Protein AF-A0A7V9HDT9-F1 (afdb_monomer_lite)

Secondary structure (DSSP, 8-state):
-----PPPP------PPPPPPP--HHHHHTSTTTGGGGGTTHHHHHHHHHHTT--HHHHHHHHHHHHHHHHHHHHHHHHHHHHHH-HHHHHHHHHHHHSHHHHHHHHHHHHTT-HHHHHHHHHHHHHIIIIIIHHHHHHHHHTT-S-----HHHHHHHHHHHHHHHHHHHHHHHHHHHTTPPPPPTT-------HHHHHHHHHHHHHHHHHHHHHHHIIIIISHHHHS-------TTS----

Structure (mmCIF, N/CA/C/O backbone):
data_AF-A0A7V9HDT9-F1
#
_entry.id   AF-A0A7V9HDT9-F1
#
loop_
_atom_site.group_PDB
_atom_site.id
_atom_site.type_symbol
_atom_site.label_atom_id
_atom_site.label_alt_id
_atom_site.label_comp_id
_atom_site.label_asym_id
_atom_site.label_entity_id
_atom_site.label_seq_id
_atom_site.pdbx_PDB_ins_code
_atom_site.Cartn_x
_atom_site.Cartn_y
_atom_site.Cartn_z
_atom_site.occupancy
_atom_site.B_iso_or_equiv
_atom_site.auth_seq_id
_atom_site.auth_comp_id
_atom_site.auth_asym_id
_atom_site.auth_atom_id
_atom_site.pdbx_PDB_model_num
ATOM 1 N N . MET A 1 1 ? 1.067 -34.841 79.295 1.00 41.16 1 MET A N 1
ATOM 2 C CA . MET A 1 1 ? 1.442 -33.657 78.491 1.00 41.16 1 MET A CA 1
ATOM 3 C C . MET A 1 1 ? 2.129 -34.151 77.226 1.00 41.16 1 MET A C 1
ATOM 5 O O . MET A 1 1 ? 3.334 -34.348 77.232 1.00 41.16 1 MET A O 1
ATOM 9 N N . HIS A 1 2 ? 1.349 -34.462 76.187 1.00 41.56 2 HIS A N 1
ATOM 10 C CA . HIS A 1 2 ? 1.863 -34.856 74.873 1.00 41.56 2 HIS A CA 1
ATOM 11 C C . HIS A 1 2 ? 1.907 -33.608 73.990 1.00 41.56 2 HIS A C 1
ATOM 13 O O . HIS A 1 2 ? 0.880 -32.966 73.784 1.00 41.56 2 HIS A O 1
ATOM 19 N N . SER A 1 3 ? 3.110 -33.246 73.548 1.00 43.97 3 SER A N 1
ATOM 20 C CA . SER A 1 3 ? 3.363 -32.120 72.651 1.00 43.97 3 SER A CA 1
ATOM 21 C C . SER A 1 3 ? 2.815 -32.444 71.261 1.00 43.97 3 SER A C 1
ATOM 23 O O . SER A 1 3 ? 3.180 -33.462 70.674 1.00 43.97 3 SER A O 1
ATOM 25 N N . ILE A 1 4 ? 1.909 -31.600 70.772 1.00 50.97 4 ILE A N 1
ATOM 26 C CA . ILE A 1 4 ? 1.318 -31.661 69.436 1.00 50.97 4 ILE A CA 1
ATOM 27 C C . ILE A 1 4 ? 2.136 -30.721 68.548 1.00 50.97 4 ILE A C 1
ATOM 29 O O . ILE A 1 4 ? 1.939 -29.511 68.595 1.00 50.97 4 ILE A O 1
ATOM 33 N N . TYR A 1 5 ? 3.027 -31.280 67.733 1.00 45.25 5 TYR A N 1
ATOM 34 C CA . TYR A 1 5 ? 3.547 -30.631 66.528 1.00 45.25 5 TYR A CA 1
ATOM 35 C C . TYR A 1 5 ? 3.681 -31.699 65.432 1.00 45.25 5 TYR A C 1
ATOM 37 O O . TYR A 1 5 ? 4.403 -32.672 65.648 1.00 45.25 5 TYR A O 1
ATOM 45 N N . PRO A 1 6 ? 2.989 -31.576 64.286 1.00 50.44 6 PRO A N 1
ATOM 46 C CA . PRO A 1 6 ? 3.286 -32.387 63.113 1.00 50.44 6 PRO A CA 1
ATOM 47 C C . PRO A 1 6 ? 4.496 -31.824 62.341 1.00 50.44 6 PRO A C 1
ATOM 49 O O . PRO A 1 6 ? 4.716 -30.615 62.287 1.00 50.44 6 PRO A O 1
ATOM 52 N N . GLU A 1 7 ? 5.267 -32.747 61.768 1.00 56.97 7 GLU A N 1
ATOM 53 C CA . GLU A 1 7 ? 6.477 -32.580 60.949 1.00 56.97 7 GLU A CA 1
ATOM 54 C C . GLU A 1 7 ? 6.326 -31.572 59.782 1.00 56.97 7 GLU A C 1
ATOM 56 O O . GLU A 1 7 ? 5.234 -31.438 59.218 1.00 56.97 7 GLU A O 1
ATOM 61 N N . PRO A 1 8 ? 7.409 -30.897 59.343 1.00 46.75 8 PRO A N 1
ATOM 62 C CA . PRO A 1 8 ? 7.369 -30.012 58.184 1.00 46.75 8 PRO A CA 1
ATOM 63 C C . PRO A 1 8 ? 7.164 -30.801 56.881 1.00 46.75 8 PRO A C 1
ATOM 65 O O . PRO A 1 8 ? 7.952 -31.671 56.514 1.00 46.75 8 PRO A O 1
ATOM 68 N N . CYS A 1 9 ? 6.098 -30.446 56.162 1.00 48.31 9 CYS A N 1
ATOM 69 C CA . CYS A 1 9 ? 5.766 -30.957 54.838 1.00 48.31 9 CYS A CA 1
ATOM 70 C C . CYS A 1 9 ? 6.908 -30.650 53.851 1.00 48.31 9 CYS A C 1
ATOM 72 O O . CYS A 1 9 ? 7.329 -29.503 53.685 1.00 48.31 9 CYS A O 1
ATOM 74 N N . SER A 1 10 ? 7.422 -31.696 53.216 1.00 48.38 10 SER A N 1
ATOM 75 C CA . SER A 1 10 ? 8.522 -31.685 52.261 1.00 48.38 10 SER A CA 1
ATOM 76 C C . SER A 1 10 ? 8.230 -30.797 51.041 1.00 48.38 10 SER A C 1
ATOM 78 O O . SER A 1 10 ? 7.500 -31.157 50.120 1.00 48.38 10 SER A O 1
ATOM 80 N N . LEU A 1 11 ? 8.877 -29.631 51.011 1.00 52.16 11 LEU A N 1
ATOM 81 C CA . LEU A 1 11 ? 9.021 -28.749 49.851 1.00 52.16 11 LEU A CA 1
ATOM 82 C C . LEU A 1 11 ? 9.921 -29.384 48.775 1.00 52.16 11 LEU A C 1
ATOM 84 O O . LEU A 1 11 ? 11.055 -28.958 48.608 1.00 52.16 11 LEU A O 1
ATOM 88 N N . LEU A 1 12 ? 9.449 -30.388 48.033 1.00 51.50 12 LEU A N 1
ATOM 89 C CA . LEU A 1 12 ? 10.113 -30.859 46.803 1.00 51.50 12 LEU A CA 1
ATOM 90 C C . LEU A 1 12 ? 9.090 -31.386 45.779 1.00 51.50 12 LEU A C 1
ATOM 92 O O . LEU A 1 12 ? 9.205 -32.481 45.239 1.00 51.50 12 LEU A O 1
ATOM 96 N N . GLY A 1 13 ? 8.076 -30.576 45.484 1.00 46.66 13 GLY A N 1
ATOM 97 C CA . GLY A 1 13 ? 7.274 -30.713 44.271 1.00 46.66 13 GLY A CA 1
ATOM 98 C C . GLY A 1 13 ? 7.873 -29.851 43.169 1.00 46.66 13 GLY A C 1
ATOM 99 O O . GLY A 1 13 ? 7.371 -28.763 42.906 1.00 46.66 13 GLY A O 1
ATOM 100 N N . VAL A 1 14 ? 8.971 -30.299 42.553 1.00 56.62 14 VAL A N 1
ATOM 101 C CA . VAL A 1 14 ? 9.476 -29.696 41.313 1.00 56.62 14 VAL A CA 1
ATOM 102 C C . VAL A 1 14 ? 8.382 -29.875 40.264 1.00 56.62 14 VAL A C 1
ATOM 104 O O . VAL A 1 14 ? 8.251 -30.939 39.663 1.00 56.62 14 VAL A O 1
ATOM 107 N N . THR A 1 15 ? 7.561 -28.846 40.064 1.00 53.88 15 THR A N 1
ATOM 108 C CA . THR A 1 15 ? 6.672 -28.763 38.911 1.00 53.88 15 THR A CA 1
ATOM 109 C C . THR A 1 15 ? 7.579 -28.656 37.695 1.00 53.88 15 THR A C 1
ATOM 111 O O . THR A 1 15 ? 8.109 -27.586 37.391 1.00 53.88 15 THR A O 1
ATOM 114 N N . SER A 1 16 ? 7.841 -29.781 37.032 1.00 60.28 16 SER A N 1
ATOM 115 C CA . SER A 1 16 ? 8.473 -29.776 35.720 1.00 60.28 16 SER A CA 1
ATOM 116 C C . SER A 1 16 ? 7.668 -28.828 34.837 1.00 60.28 16 SER A C 1
ATOM 118 O O . SER A 1 16 ? 6.473 -29.057 34.633 1.00 60.28 16 SER A O 1
ATOM 120 N N . ALA A 1 17 ? 8.299 -27.749 34.368 1.00 62.47 17 ALA A N 1
ATOM 121 C CA . ALA A 1 17 ? 7.685 -26.838 33.414 1.00 62.47 17 ALA A CA 1
ATOM 122 C C . ALA A 1 17 ? 7.068 -27.661 32.267 1.00 62.47 17 ALA A C 1
ATOM 124 O O . ALA A 1 17 ? 7.692 -28.641 31.838 1.00 62.47 17 ALA A O 1
ATOM 125 N N . PRO A 1 18 ? 5.862 -27.310 31.783 1.00 65.94 18 PRO A N 1
ATOM 126 C CA . PRO A 1 18 ? 5.239 -28.042 30.690 1.00 65.94 18 PRO A CA 1
ATOM 127 C C . PRO A 1 18 ? 6.233 -28.146 29.523 1.00 65.94 18 PRO A C 1
ATOM 129 O O . PRO A 1 18 ? 6.953 -27.178 29.246 1.00 65.94 18 PRO A O 1
ATOM 132 N N . PRO A 1 19 ? 6.335 -29.311 28.857 1.00 64.00 19 PRO A N 1
ATOM 133 C CA . PRO A 1 19 ? 7.287 -29.496 27.774 1.00 64.00 19 PRO A CA 1
ATOM 134 C C . PRO A 1 19 ? 7.050 -28.416 26.718 1.00 64.00 19 PRO A C 1
ATOM 136 O O . PRO A 1 19 ? 5.941 -28.294 26.194 1.00 64.00 19 PRO A O 1
ATOM 139 N N . LYS A 1 20 ? 8.088 -27.619 26.418 1.00 63.75 20 LYS A N 1
ATOM 140 C CA . LYS A 1 20 ? 8.007 -26.589 25.375 1.00 63.75 20 LYS A CA 1
ATOM 141 C C . LYS A 1 20 ? 7.491 -27.255 24.095 1.00 63.75 20 LYS A C 1
ATOM 143 O O . LYS A 1 20 ? 8.079 -28.261 23.678 1.00 63.75 20 LYS A O 1
ATOM 148 N N . PRO A 1 21 ? 6.407 -26.748 23.483 1.00 69.38 21 PRO A N 1
ATOM 149 C CA . PRO A 1 21 ? 5.842 -27.363 22.294 1.00 69.38 21 PRO A CA 1
ATOM 150 C C . PRO A 1 21 ? 6.936 -27.480 21.231 1.00 69.38 21 PRO A C 1
ATOM 152 O O . PRO A 1 21 ? 7.623 -26.508 20.916 1.00 69.38 21 PRO A O 1
ATOM 155 N N . ARG A 1 22 ? 7.142 -28.694 20.706 1.00 73.88 22 ARG A N 1
ATOM 156 C CA . ARG A 1 22 ? 8.112 -28.921 19.631 1.00 73.88 22 ARG A CA 1
ATOM 157 C C . ARG A 1 22 ? 7.672 -28.108 18.420 1.00 73.88 22 ARG A C 1
ATOM 159 O O . ARG A 1 22 ? 6.604 -28.363 17.864 1.00 73.88 22 ARG A O 1
ATOM 166 N N . PHE A 1 23 ? 8.496 -27.142 18.023 1.00 77.25 23 PHE A N 1
ATOM 167 C CA . PHE A 1 23 ? 8.236 -26.331 16.843 1.00 77.25 23 PHE A CA 1
ATOM 168 C C . PHE A 1 23 ? 8.146 -27.240 15.613 1.00 77.25 23 PHE A C 1
ATOM 170 O O . PHE A 1 23 ? 9.120 -27.882 15.219 1.00 77.25 23 PHE A O 1
ATOM 177 N N . ASN A 1 24 ? 6.952 -27.332 15.029 1.00 83.62 24 ASN A N 1
ATOM 178 C CA . ASN A 1 24 ? 6.718 -28.110 13.824 1.00 83.62 24 ASN A CA 1
ATOM 179 C C . ASN A 1 24 ? 6.698 -27.161 12.628 1.00 83.62 24 ASN A C 1
ATOM 181 O O . ASN A 1 24 ? 5.683 -26.522 12.347 1.00 83.62 24 ASN A O 1
ATOM 185 N N . LEU A 1 25 ? 7.828 -27.097 11.926 1.00 82.62 25 LEU A N 1
ATOM 186 C CA . LEU A 1 25 ? 8.029 -26.188 10.803 1.00 82.62 25 LEU A CA 1
ATOM 187 C C . LEU A 1 25 ? 6.965 -26.365 9.709 1.00 82.62 25 LEU A C 1
ATOM 189 O O . LEU A 1 25 ? 6.449 -25.377 9.208 1.00 82.62 25 LEU A O 1
ATOM 193 N N . ARG A 1 26 ? 6.569 -27.602 9.374 1.00 82.88 26 ARG A N 1
ATOM 194 C CA . ARG A 1 26 ? 5.530 -27.841 8.354 1.00 82.88 26 ARG A CA 1
ATOM 195 C C . ARG A 1 26 ? 4.174 -27.290 8.779 1.00 82.88 26 ARG A C 1
ATOM 197 O O . ARG A 1 26 ? 3.481 -26.688 7.970 1.00 82.88 26 ARG A O 1
ATOM 204 N N . ARG A 1 27 ? 3.805 -27.480 10.047 1.00 83.31 27 ARG A N 1
ATOM 205 C CA . ARG A 1 27 ? 2.543 -26.959 10.585 1.00 83.31 27 ARG A CA 1
ATOM 206 C C . ARG A 1 27 ? 2.549 -25.433 10.655 1.00 83.31 27 ARG A C 1
ATOM 208 O O . ARG A 1 27 ? 1.527 -24.826 10.372 1.00 83.31 27 ARG A O 1
ATOM 215 N N . PHE A 1 28 ? 3.689 -24.831 10.992 1.00 85.56 28 PHE A N 1
ATOM 216 C CA . PHE A 1 28 ? 3.859 -23.380 10.979 1.00 85.56 28 PHE A CA 1
ATOM 217 C C . PHE A 1 28 ? 3.747 -22.816 9.559 1.00 85.56 28 PHE A C 1
ATOM 219 O O . PHE A 1 28 ? 2.923 -21.942 9.326 1.00 85.56 28 PHE A O 1
ATOM 226 N N . LEU A 1 29 ? 4.500 -23.368 8.602 1.00 85.25 29 LEU A N 1
ATOM 227 C CA . LEU A 1 29 ? 4.506 -22.921 7.205 1.00 85.25 29 LEU A CA 1
ATOM 228 C C . LEU A 1 29 ? 3.149 -23.077 6.506 1.00 85.25 29 LEU A C 1
ATOM 230 O O . LEU A 1 29 ? 2.854 -22.331 5.588 1.00 85.25 29 LEU A O 1
ATOM 234 N N . LEU A 1 30 ? 2.319 -24.033 6.923 1.00 84.94 30 LEU A N 1
ATOM 235 C CA . LEU A 1 30 ? 0.956 -24.202 6.403 1.00 84.94 30 LEU A CA 1
ATOM 236 C C . LEU A 1 30 ? -0.092 -23.390 7.182 1.00 84.94 30 LEU A C 1
ATOM 238 O O . LEU A 1 30 ? -1.275 -23.436 6.851 1.00 84.94 30 LEU A O 1
ATOM 242 N N . SER A 1 31 ? 0.320 -22.672 8.227 1.00 86.12 31 SER A N 1
ATOM 243 C CA . SER A 1 31 ? -0.557 -21.789 8.992 1.00 86.12 31 SER A CA 1
ATOM 244 C C . SER A 1 31 ? -0.749 -20.455 8.266 1.00 86.12 31 SER A C 1
ATOM 246 O O . SER A 1 31 ? 0.095 -20.051 7.462 1.00 86.12 31 SER A O 1
ATOM 248 N N . GLY A 1 32 ? -1.821 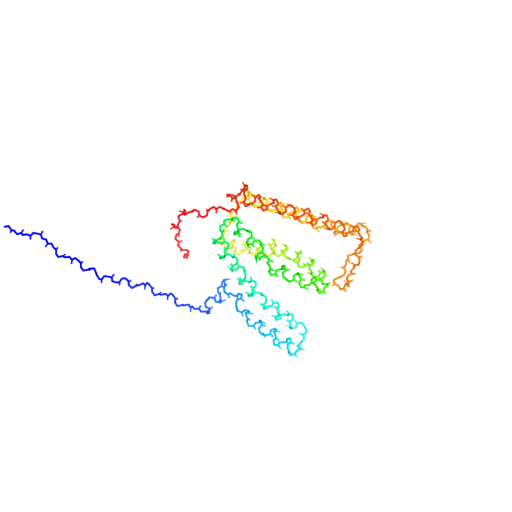-19.727 8.598 1.00 79.62 32 GLY A N 1
ATOM 249 C CA . GLY A 1 32 ? -2.097 -18.393 8.038 1.00 79.62 32 GLY A CA 1
ATOM 250 C C . GLY A 1 32 ? -0.947 -17.401 8.245 1.00 79.62 32 GLY A C 1
ATOM 251 O O . GLY A 1 32 ? -0.730 -16.512 7.431 1.00 79.62 32 GLY A O 1
ATOM 252 N N . ASP A 1 33 ? -0.150 -17.633 9.284 1.00 80.75 33 ASP A N 1
ATOM 253 C CA . ASP A 1 33 ? 1.014 -16.829 9.620 1.00 80.75 33 ASP A CA 1
ATOM 254 C C . ASP A 1 33 ? 2.298 -17.197 8.867 1.00 80.75 33 ASP A C 1
ATOM 256 O O . ASP A 1 33 ? 3.186 -16.362 8.682 1.00 80.75 33 ASP A O 1
ATOM 260 N N . GLY A 1 34 ? 2.422 -18.465 8.474 1.00 86.25 34 GLY A N 1
ATOM 261 C CA . GLY A 1 34 ? 3.673 -19.031 7.985 1.00 86.25 34 GLY A CA 1
ATOM 262 C C . GLY A 1 34 ? 3.729 -19.242 6.475 1.00 86.25 34 GLY A C 1
ATOM 263 O O . GLY A 1 34 ? 4.826 -19.389 5.935 1.00 86.25 34 GLY A O 1
ATOM 264 N N . TRP A 1 35 ? 2.583 -19.231 5.785 1.00 91.44 35 TRP A N 1
ATOM 265 C CA . TRP A 1 35 ? 2.520 -19.491 4.343 1.00 91.44 35 TRP A CA 1
ATOM 266 C C . TRP A 1 35 ? 3.392 -18.567 3.480 1.00 91.44 35 TRP A C 1
ATOM 268 O O . TRP A 1 35 ? 3.964 -19.085 2.518 1.00 91.44 35 TRP A O 1
ATOM 278 N N . PRO A 1 36 ? 3.597 -17.265 3.795 1.00 92.44 36 PRO A N 1
ATOM 279 C CA . PRO A 1 36 ? 4.446 -16.413 2.965 1.00 92.44 36 PRO A CA 1
ATOM 280 C C . PRO A 1 36 ? 5.885 -16.932 2.915 1.00 92.44 36 PRO A C 1
ATOM 282 O O . PRO A 1 36 ? 6.538 -16.860 1.878 1.00 92.44 36 PRO A O 1
ATOM 285 N N . TYR A 1 37 ? 6.371 -17.536 4.005 1.00 93.12 37 TYR A N 1
ATOM 286 C CA . TYR A 1 37 ? 7.744 -18.032 4.103 1.00 93.12 37 TYR A CA 1
ATOM 287 C C . TYR A 1 37 ? 8.015 -19.272 3.242 1.00 93.12 37 TYR A C 1
ATOM 289 O O . TYR A 1 37 ? 9.177 -19.593 2.995 1.00 93.12 37 TYR A O 1
ATOM 297 N N . LEU A 1 38 ? 6.977 -19.935 2.715 1.00 94.12 38 LEU A N 1
ATOM 298 C CA . LEU A 1 38 ? 7.142 -20.965 1.683 1.00 94.12 38 LEU A CA 1
ATOM 299 C C . LEU A 1 38 ? 7.774 -20.402 0.403 1.00 94.12 38 LEU A C 1
ATOM 301 O O . LEU A 1 38 ? 8.377 -21.157 -0.356 1.00 94.12 38 LEU A O 1
ATOM 305 N N . LEU A 1 39 ? 7.661 -19.091 0.178 1.00 96.00 39 LEU A N 1
ATOM 306 C CA . LEU A 1 39 ? 8.180 -18.413 -1.003 1.00 96.00 39 LEU A CA 1
ATOM 307 C C . LEU A 1 39 ? 9.616 -17.898 -0.835 1.00 96.00 39 LEU A C 1
ATOM 309 O O . LEU A 1 39 ? 10.203 -17.427 -1.801 1.00 96.00 39 LEU A O 1
ATOM 313 N N . VAL A 1 40 ? 10.232 -18.033 0.346 1.00 96.19 40 VAL A N 1
ATOM 314 C CA . VAL A 1 40 ? 11.634 -17.625 0.576 1.00 96.19 40 VAL A CA 1
ATOM 315 C C . VAL A 1 40 ? 12.617 -18.201 -0.457 1.00 96.19 40 VAL A C 1
ATOM 317 O O . VAL A 1 40 ? 13.496 -17.452 -0.884 1.00 96.19 40 VAL A O 1
ATOM 320 N N . PRO A 1 41 ? 12.489 -19.460 -0.933 1.00 97.06 41 PRO A N 1
ATOM 321 C CA . PRO A 1 41 ? 13.370 -19.990 -1.974 1.00 97.06 41 PRO A CA 1
ATOM 322 C C . PRO A 1 41 ? 13.367 -19.183 -3.280 1.00 97.06 41 PRO A C 1
ATOM 324 O O . PRO A 1 41 ? 14.354 -19.228 -4.007 1.00 97.06 41 PRO A O 1
ATOM 327 N N . PHE A 1 42 ? 12.313 -18.413 -3.574 1.00 97.62 42 PHE A N 1
ATOM 328 C CA . PHE A 1 42 ? 12.267 -17.574 -4.772 1.00 97.62 42 PHE A CA 1
ATOM 329 C C . PHE A 1 42 ? 13.282 -16.425 -4.748 1.00 97.62 42 PHE A C 1
ATOM 331 O O . PHE A 1 42 ? 13.689 -15.977 -5.813 1.00 97.62 42 PHE A O 1
ATOM 338 N N . ILE A 1 43 ? 13.763 -16.002 -3.573 1.00 97.00 43 ILE A N 1
ATOM 339 C CA . ILE A 1 43 ? 14.790 -14.955 -3.451 1.00 97.00 43 ILE A CA 1
ATOM 340 C C . ILE A 1 43 ? 16.126 -15.405 -4.076 1.00 97.00 43 ILE A C 1
ATOM 342 O O . ILE A 1 43 ? 16.577 -14.765 -5.027 1.00 97.00 43 ILE A O 1
ATOM 346 N N . PRO A 1 44 ? 16.776 -16.500 -3.623 1.00 97.56 44 PRO A N 1
ATOM 347 C CA . PRO A 1 44 ? 18.000 -16.972 -4.265 1.00 97.56 44 PRO A CA 1
ATOM 348 C C . PRO A 1 44 ? 17.762 -17.474 -5.695 1.00 97.56 44 PRO A C 1
ATOM 350 O O . PRO A 1 44 ? 18.665 -17.357 -6.518 1.00 97.56 44 PRO A O 1
ATOM 353 N N . ILE A 1 45 ? 16.567 -17.989 -6.020 1.00 97.81 45 ILE A N 1
ATOM 354 C CA . ILE A 1 45 ? 16.217 -18.377 -7.397 1.00 97.81 45 ILE A CA 1
ATOM 355 C C . ILE A 1 45 ? 16.216 -17.156 -8.322 1.00 97.81 45 ILE A C 1
ATOM 357 O O . ILE A 1 45 ? 16.814 -17.224 -9.389 1.00 97.81 45 ILE A O 1
ATOM 361 N N . ALA A 1 46 ? 15.602 -16.039 -7.921 1.00 97.31 46 ALA A N 1
ATOM 362 C CA . ALA A 1 46 ? 15.596 -14.809 -8.710 1.00 97.31 46 ALA A CA 1
ATOM 363 C C . ALA A 1 46 ? 17.021 -14.301 -8.973 1.00 97.31 46 ALA A C 1
ATOM 365 O O . ALA A 1 46 ? 17.360 -13.989 -10.111 1.00 97.31 46 ALA A O 1
ATOM 366 N N . ILE A 1 47 ? 17.883 -14.315 -7.949 1.00 97.44 47 ILE A N 1
ATOM 367 C CA . ILE A 1 47 ? 19.299 -13.939 -8.088 1.00 97.44 47 ILE A CA 1
ATOM 368 C C . ILE A 1 47 ? 20.023 -14.888 -9.053 1.00 97.44 47 ILE A C 1
ATOM 370 O O . ILE A 1 47 ? 20.745 -14.437 -9.936 1.00 97.44 47 ILE A O 1
ATOM 374 N N . ALA A 1 48 ? 19.832 -16.203 -8.916 1.00 97.81 48 ALA A N 1
ATOM 375 C CA . ALA A 1 48 ? 20.463 -17.181 -9.800 1.00 97.81 48 ALA A CA 1
ATOM 376 C C . ALA A 1 48 ? 20.000 -17.034 -11.260 1.00 97.81 48 ALA A C 1
ATOM 378 O O . ALA A 1 48 ? 20.816 -17.163 -12.170 1.00 97.81 48 ALA A O 1
ATOM 379 N N . LEU A 1 49 ? 18.714 -16.746 -11.483 1.00 97.75 49 LEU A N 1
ATOM 380 C CA . LEU A 1 49 ? 18.146 -16.500 -12.809 1.00 97.75 49 LEU A CA 1
ATOM 381 C C . LEU A 1 49 ? 18.703 -15.224 -13.446 1.00 97.75 49 LEU A C 1
ATOM 383 O O . LEU A 1 49 ? 19.034 -15.246 -14.629 1.00 97.75 49 LEU A O 1
ATOM 387 N N . GLU A 1 50 ? 18.854 -14.153 -12.666 1.00 96.94 50 GLU A N 1
ATOM 388 C CA . GLU A 1 50 ? 19.486 -12.907 -13.113 1.00 96.94 50 GLU A CA 1
ATOM 389 C C . GLU A 1 50 ? 20.949 -13.148 -13.515 1.00 96.94 50 GLU A C 1
ATOM 391 O O . GLU A 1 50 ? 21.367 -12.790 -14.612 1.00 96.94 50 GLU A O 1
ATOM 396 N N . LEU A 1 51 ? 21.722 -13.855 -12.680 1.00 97.44 51 LEU A N 1
ATOM 397 C CA . LEU A 1 51 ? 23.119 -14.198 -12.984 1.00 97.44 51 LEU A CA 1
ATOM 398 C C . LEU A 1 51 ? 23.249 -15.094 -14.225 1.00 97.44 51 LEU A C 1
ATOM 400 O O . LEU A 1 51 ? 24.207 -14.976 -14.992 1.00 97.44 51 LEU A O 1
ATOM 404 N N . ALA A 1 52 ? 22.279 -15.981 -14.443 1.00 97.12 52 ALA A N 1
ATOM 405 C CA . ALA A 1 52 ? 22.203 -16.833 -15.623 1.00 97.12 52 ALA A CA 1
ATOM 406 C C . ALA A 1 52 ? 21.659 -16.109 -16.870 1.00 97.12 52 ALA A C 1
ATOM 408 O O . ALA A 1 52 ? 21.590 -16.735 -17.926 1.00 97.12 52 ALA A O 1
ATOM 409 N N . HIS A 1 53 ? 21.291 -14.824 -16.767 1.00 96.06 53 HIS A N 1
ATOM 410 C CA . HIS A 1 53 ? 20.667 -14.039 -17.838 1.00 96.06 53 HIS A CA 1
ATOM 411 C C . HIS A 1 53 ? 19.437 -14.747 -18.432 1.00 96.06 53 HIS A C 1
ATOM 413 O O . HIS A 1 53 ? 19.277 -14.856 -19.650 1.00 96.06 53 HIS A O 1
ATOM 419 N N . ALA A 1 54 ? 18.592 -15.290 -17.552 1.00 96.81 54 ALA A N 1
ATOM 420 C CA . ALA A 1 54 ? 17.358 -15.954 -17.942 1.00 96.81 54 ALA A CA 1
ATOM 421 C C . ALA A 1 54 ? 16.355 -14.978 -18.590 1.00 96.81 54 ALA A C 1
ATOM 423 O O . ALA A 1 54 ? 16.562 -13.768 -18.667 1.00 96.81 54 ALA A O 1
ATOM 424 N N . GLU A 1 55 ? 15.240 -15.517 -19.077 1.00 97.31 55 GLU A N 1
ATOM 425 C CA . GLU A 1 55 ? 14.202 -14.714 -19.719 1.00 97.31 55 GLU A CA 1
ATOM 426 C C . GLU A 1 55 ? 13.590 -13.702 -18.718 1.00 97.31 55 GLU A C 1
ATOM 428 O O . GLU A 1 55 ? 13.268 -14.088 -17.585 1.00 97.31 55 GLU A O 1
ATOM 433 N N . PRO A 1 56 ? 13.426 -12.415 -19.097 1.00 96.12 56 PRO A N 1
ATOM 434 C CA . PRO A 1 56 ? 13.020 -11.361 -18.164 1.00 96.12 56 PRO A CA 1
ATOM 435 C C . PRO A 1 56 ? 11.688 -11.611 -17.456 1.00 96.12 56 PRO A C 1
ATOM 437 O O . PRO A 1 56 ? 11.535 -11.234 -16.294 1.00 96.12 56 PRO A O 1
ATOM 440 N N . THR A 1 57 ? 10.723 -12.265 -18.113 1.00 97.12 57 THR A N 1
ATOM 441 C CA . THR A 1 57 ? 9.430 -12.572 -17.486 1.00 97.12 57 THR A CA 1
ATOM 442 C C . THR A 1 57 ? 9.600 -13.570 -16.343 1.00 97.12 57 THR A C 1
ATOM 444 O O . THR A 1 57 ? 9.006 -13.389 -15.279 1.00 97.12 57 THR A O 1
ATOM 447 N N . ILE A 1 58 ? 10.451 -14.588 -16.505 1.00 97.06 58 ILE A N 1
ATOM 448 C CA . ILE A 1 58 ? 10.749 -15.556 -15.438 1.00 97.06 58 ILE A CA 1
ATOM 449 C C . ILE A 1 58 ? 11.449 -14.869 -14.258 1.00 97.06 58 ILE A C 1
ATOM 451 O O . ILE A 1 58 ? 11.069 -15.105 -13.108 1.00 97.06 58 ILE A O 1
ATOM 455 N N . ILE A 1 59 ? 12.427 -13.995 -14.520 1.00 97.81 59 ILE A N 1
ATOM 456 C CA . ILE A 1 59 ? 13.121 -13.229 -13.469 1.00 97.81 59 ILE A CA 1
ATOM 457 C C . ILE A 1 59 ? 12.130 -12.339 -12.714 1.00 97.81 59 ILE A C 1
ATOM 459 O O . ILE A 1 59 ? 12.138 -12.313 -11.480 1.00 97.81 59 ILE A O 1
ATOM 463 N N . PHE A 1 60 ? 11.236 -11.658 -13.435 1.00 96.00 60 PHE A N 1
ATOM 464 C CA . PHE A 1 60 ? 10.197 -10.818 -12.846 1.00 96.00 60 PHE A CA 1
ATOM 465 C C . PHE A 1 60 ? 9.262 -11.621 -11.936 1.00 96.00 60 PHE A C 1
ATOM 467 O O . PHE A 1 60 ? 9.046 -11.238 -10.788 1.00 96.00 60 PHE A O 1
ATOM 474 N N . VAL A 1 61 ? 8.744 -12.760 -12.410 1.00 97.75 61 VAL A N 1
ATOM 475 C CA . VAL A 1 61 ? 7.838 -13.613 -11.623 1.00 97.75 61 VAL A CA 1
ATOM 476 C C . VAL A 1 61 ? 8.546 -14.167 -10.386 1.00 97.75 61 VAL A C 1
ATOM 478 O O . VAL A 1 61 ? 7.987 -14.116 -9.290 1.00 97.75 61 VAL A O 1
ATOM 481 N N . ALA A 1 62 ? 9.781 -14.655 -10.529 1.00 97.81 62 ALA A N 1
ATOM 482 C CA . ALA A 1 62 ? 10.561 -15.144 -9.397 1.00 97.81 62 ALA A CA 1
ATOM 483 C C . ALA A 1 62 ? 10.829 -14.033 -8.369 1.00 97.81 62 ALA A C 1
ATOM 485 O O . ALA A 1 62 ? 10.644 -14.246 -7.172 1.00 97.81 62 ALA A O 1
ATOM 486 N N . SER A 1 63 ? 11.183 -12.831 -8.827 1.00 97.06 63 SER A N 1
ATOM 487 C CA . SER A 1 63 ? 11.403 -11.672 -7.955 1.00 97.06 63 SER A CA 1
ATOM 488 C C . SER A 1 63 ? 10.120 -11.254 -7.235 1.00 97.06 63 SER A C 1
ATOM 490 O O . SER A 1 63 ? 10.139 -11.062 -6.022 1.00 97.06 63 SER A O 1
ATOM 492 N N . ALA A 1 64 ? 8.987 -11.187 -7.942 1.00 96.06 64 ALA A N 1
ATOM 493 C CA . ALA A 1 64 ? 7.692 -10.842 -7.359 1.00 96.06 64 ALA A CA 1
ATOM 494 C C . ALA A 1 64 ? 7.276 -11.831 -6.258 1.00 96.06 64 ALA A C 1
ATOM 496 O O . ALA A 1 64 ? 6.837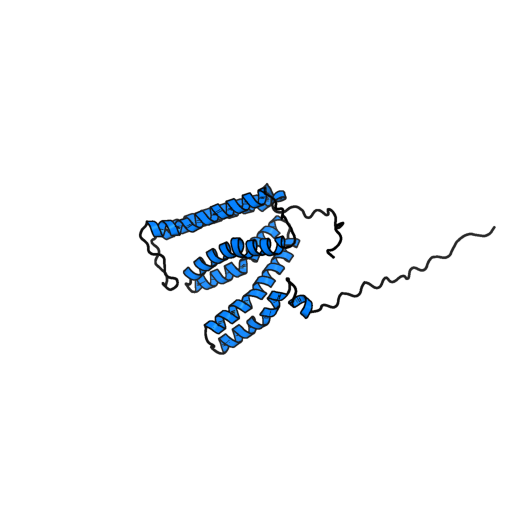 -11.420 -5.185 1.00 96.06 64 ALA A O 1
ATOM 497 N N . LEU A 1 65 ? 7.482 -13.134 -6.481 1.00 97.25 65 LEU A N 1
ATOM 498 C CA . LEU A 1 65 ? 7.247 -14.158 -5.461 1.00 97.25 65 LEU A CA 1
ATOM 499 C C . LEU A 1 65 ? 8.223 -14.035 -4.282 1.00 97.25 65 LEU A C 1
ATOM 501 O O . LEU A 1 65 ? 7.817 -14.226 -3.137 1.00 97.25 65 LEU A O 1
ATOM 505 N N . GLY A 1 66 ? 9.482 -13.674 -4.540 1.00 96.81 66 GLY A N 1
ATOM 506 C CA . GLY A 1 66 ? 10.500 -13.440 -3.513 1.00 96.81 66 GLY A CA 1
ATOM 507 C C . GLY A 1 66 ? 10.243 -12.210 -2.631 1.00 96.81 66 GLY A C 1
ATOM 508 O O . GLY A 1 66 ? 10.695 -12.180 -1.488 1.00 96.81 66 GLY A O 1
ATOM 509 N N . VAL A 1 67 ? 9.479 -11.224 -3.111 1.00 95.88 67 VAL A N 1
ATOM 510 C CA . VAL A 1 67 ? 9.091 -10.028 -2.339 1.00 95.88 67 VAL A CA 1
ATOM 511 C C . VAL A 1 67 ? 8.008 -10.330 -1.295 1.00 95.88 67 VAL A C 1
ATOM 513 O O . VAL A 1 67 ? 7.997 -9.735 -0.221 1.00 95.88 67 VAL A O 1
ATOM 516 N N . ILE A 1 68 ? 7.106 -11.277 -1.559 1.00 95.19 68 ILE A N 1
ATOM 517 C CA . ILE A 1 68 ? 6.010 -11.627 -0.637 1.00 95.19 68 ILE A CA 1
ATOM 518 C C . ILE A 1 68 ? 6.500 -11.979 0.788 1.00 95.19 68 ILE A C 1
ATOM 520 O O . ILE A 1 68 ? 5.990 -11.392 1.748 1.00 95.19 68 ILE A O 1
ATOM 524 N N . PRO A 1 69 ? 7.479 -12.888 0.992 1.00 94.88 69 PRO A N 1
ATOM 525 C CA . PRO A 1 69 ? 7.954 -13.227 2.334 1.00 94.88 69 PRO A CA 1
ATOM 526 C C . PRO A 1 69 ? 8.669 -12.068 3.029 1.00 94.88 69 PRO A C 1
ATOM 528 O O . PRO A 1 69 ? 8.576 -11.951 4.250 1.00 94.88 69 PRO A O 1
ATOM 531 N N . THR A 1 70 ? 9.380 -11.212 2.288 1.00 94.31 70 THR A N 1
ATOM 532 C CA . THR A 1 70 ? 10.095 -10.073 2.881 1.00 94.31 70 THR A CA 1
ATOM 533 C C . THR A 1 70 ? 9.118 -8.993 3.333 1.00 94.31 70 THR A C 1
ATOM 535 O O . THR A 1 70 ? 9.260 -8.480 4.442 1.00 94.31 70 THR A O 1
ATOM 538 N N . ALA A 1 71 ? 8.074 -8.726 2.543 1.00 93.25 71 ALA A N 1
ATOM 539 C CA . ALA A 1 71 ? 6.977 -7.843 2.927 1.00 93.25 71 ALA A CA 1
ATOM 540 C C . ALA A 1 71 ? 6.228 -8.373 4.162 1.00 93.25 71 ALA A C 1
ATOM 542 O O . ALA A 1 71 ? 5.995 -7.627 5.111 1.00 93.25 71 ALA A O 1
ATOM 543 N N . ALA A 1 72 ? 5.924 -9.676 4.203 1.00 91.50 72 ALA A N 1
ATOM 544 C CA . ALA 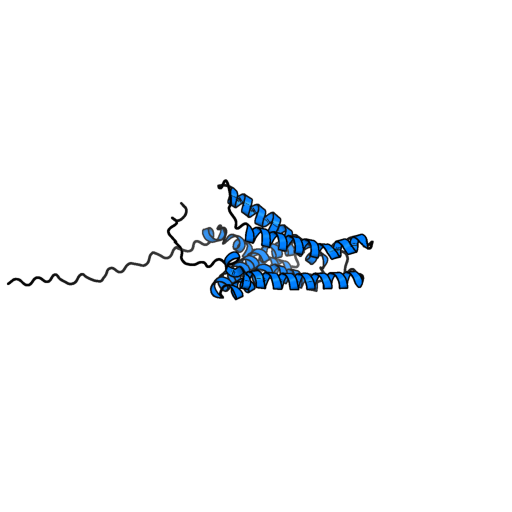A 1 72 ? 5.278 -10.300 5.359 1.00 91.50 72 ALA A CA 1
ATOM 545 C C . ALA A 1 72 ? 6.137 -10.215 6.635 1.00 91.50 72 ALA A C 1
ATOM 547 O O . ALA A 1 72 ? 5.619 -9.926 7.716 1.00 91.50 72 ALA A O 1
ATOM 548 N N . LEU A 1 73 ? 7.451 -10.437 6.519 1.00 92.88 73 LEU A N 1
ATOM 549 C CA . LEU A 1 73 ? 8.386 -10.305 7.637 1.00 92.88 73 LEU A CA 1
ATOM 550 C C . LEU A 1 73 ? 8.462 -8.860 8.140 1.00 92.88 73 LEU A C 1
ATOM 552 O O . LEU A 1 73 ? 8.444 -8.629 9.348 1.00 92.88 73 LEU A O 1
ATOM 556 N N . MET A 1 74 ? 8.520 -7.897 7.220 1.00 92.81 74 MET A N 1
ATOM 557 C CA . MET A 1 74 ? 8.554 -6.474 7.543 1.00 92.81 74 MET A CA 1
ATOM 558 C C . MET A 1 74 ? 7.280 -6.026 8.268 1.00 92.81 74 MET A C 1
ATOM 560 O O . MET A 1 74 ? 7.377 -5.329 9.277 1.00 92.81 74 MET A O 1
ATOM 564 N N . GLY A 1 75 ? 6.106 -6.488 7.826 1.00 90.12 75 GLY A N 1
ATOM 565 C CA . GLY A 1 75 ? 4.833 -6.242 8.507 1.00 90.12 75 GLY A CA 1
ATOM 566 C C . GLY A 1 75 ? 4.836 -6.758 9.948 1.00 90.12 75 GLY A C 1
ATOM 567 O O . GLY A 1 75 ? 4.580 -5.990 10.871 1.00 90.12 75 GLY A O 1
ATOM 568 N N . ARG A 1 76 ? 5.243 -8.017 10.171 1.00 89.56 76 ARG A N 1
ATOM 569 C CA . ARG A 1 76 ? 5.345 -8.582 11.533 1.00 89.56 76 ARG A CA 1
ATOM 570 C C . ARG A 1 76 ? 6.343 -7.847 12.413 1.00 89.56 76 ARG A C 1
ATOM 572 O O . ARG A 1 76 ? 6.068 -7.592 13.579 1.00 89.56 76 ARG A O 1
ATOM 579 N N . ALA A 1 77 ? 7.514 -7.524 11.869 1.00 91.31 77 ALA A N 1
ATOM 580 C CA . ALA A 1 77 ? 8.528 -6.779 12.604 1.00 91.31 77 ALA A CA 1
ATOM 581 C C . ALA A 1 77 ? 8.005 -5.392 13.010 1.00 91.31 77 ALA A C 1
ATOM 583 O O . ALA A 1 77 ? 8.273 -4.931 14.117 1.00 91.31 77 ALA A O 1
ATOM 584 N N . THR A 1 78 ? 7.224 -4.758 12.133 1.00 91.06 78 THR A N 1
ATOM 585 C CA . THR A 1 78 ? 6.575 -3.474 12.403 1.00 91.06 78 THR A CA 1
ATOM 586 C C . THR A 1 78 ? 5.528 -3.596 13.501 1.00 91.06 78 THR A C 1
ATOM 588 O O . THR A 1 78 ? 5.507 -2.761 14.398 1.00 91.06 78 THR A O 1
ATOM 591 N N . GLU A 1 79 ? 4.701 -4.638 13.472 1.00 88.06 79 GLU A N 1
ATOM 592 C CA . GLU A 1 79 ? 3.666 -4.892 14.478 1.00 88.06 79 GLU A CA 1
ATOM 593 C C . GLU A 1 79 ? 4.271 -5.148 15.869 1.00 88.06 79 GLU A C 1
ATOM 595 O O . GLU A 1 79 ? 3.890 -4.500 16.844 1.00 88.06 79 GLU A O 1
ATOM 600 N N . GLU A 1 80 ? 5.299 -5.998 15.951 1.00 90.44 80 GLU A N 1
ATOM 601 C CA . GLU A 1 80 ? 6.043 -6.260 17.191 1.00 90.44 80 GLU A CA 1
ATOM 602 C C . GLU A 1 80 ? 6.725 -5.003 17.745 1.00 90.44 80 GLU A C 1
ATOM 604 O O . GLU A 1 80 ? 6.756 -4.778 18.959 1.00 90.44 80 GLU A O 1
ATOM 609 N N . LEU A 1 81 ? 7.278 -4.165 16.863 1.00 89.38 81 LEU A N 1
ATOM 610 C CA . LEU A 1 81 ? 7.897 -2.908 17.265 1.00 89.38 81 LEU A CA 1
ATOM 611 C C . LEU A 1 81 ? 6.842 -1.892 17.718 1.00 89.38 81 LEU A C 1
ATOM 613 O O . LEU A 1 81 ? 7.031 -1.219 18.734 1.00 89.38 81 LEU A O 1
ATOM 617 N N . ALA A 1 82 ? 5.719 -1.798 17.006 1.00 87.75 82 ALA A N 1
ATOM 618 C CA . ALA A 1 82 ? 4.624 -0.895 17.324 1.00 87.75 82 ALA A CA 1
ATOM 619 C C . ALA A 1 82 ? 3.997 -1.221 18.685 1.00 87.75 82 ALA A C 1
ATOM 621 O O . ALA A 1 82 ? 3.810 -0.311 19.496 1.00 87.75 82 ALA A O 1
ATOM 622 N N . ALA A 1 83 ? 3.783 -2.508 18.978 1.00 85.88 83 ALA A N 1
ATOM 623 C CA . ALA A 1 83 ? 3.252 -2.983 20.255 1.00 85.88 83 ALA A CA 1
ATOM 624 C C . ALA A 1 83 ? 4.109 -2.553 21.461 1.00 85.88 83 ALA A C 1
ATOM 626 O O . ALA A 1 83 ? 3.591 -2.339 22.554 1.00 85.88 83 ALA A O 1
ATOM 627 N N . ARG A 1 84 ? 5.422 -2.376 21.267 1.00 89.50 84 ARG A N 1
ATOM 628 C CA . ARG A 1 84 ? 6.375 -1.996 22.328 1.00 89.50 84 ARG A CA 1
ATOM 629 C C . ARG A 1 84 ? 6.697 -0.501 22.373 1.00 89.50 84 ARG A C 1
ATOM 631 O O . ARG A 1 84 ? 7.383 -0.062 23.291 1.00 89.50 84 ARG A O 1
ATOM 638 N N . SER A 1 85 ? 6.227 0.277 21.398 1.00 86.00 85 SER A N 1
ATOM 639 C CA . SER A 1 85 ? 6.588 1.696 21.236 1.00 86.00 85 SER A CA 1
ATOM 640 C C . SER A 1 85 ? 5.535 2.670 21.785 1.00 86.00 85 SER A C 1
ATOM 642 O O . SER A 1 85 ? 5.752 3.881 21.800 1.00 86.00 85 SER A O 1
ATOM 644 N N . GLY A 1 86 ? 4.399 2.154 22.260 1.00 81.81 86 GLY A N 1
ATOM 645 C CA . GLY A 1 86 ? 3.271 2.939 22.762 1.00 81.81 86 GLY A CA 1
ATOM 646 C C . GLY A 1 86 ? 2.356 3.482 21.648 1.00 81.81 86 GLY A C 1
ATOM 647 O O . GLY A 1 86 ? 2.769 3.554 20.491 1.00 81.81 86 GLY A O 1
ATOM 648 N N . PRO A 1 87 ? 1.119 3.906 21.974 1.00 75.94 87 PRO A N 1
ATOM 649 C CA . PRO A 1 87 ? 0.058 4.217 21.004 1.00 75.94 87 PRO A CA 1
ATOM 650 C C . PRO A 1 87 ? 0.442 5.164 19.857 1.00 75.94 87 PRO A C 1
ATOM 652 O O . PRO A 1 87 ? 0.150 4.886 18.696 1.00 75.94 87 PRO A O 1
ATOM 655 N N . GLY A 1 88 ? 1.107 6.281 20.169 1.00 79.62 88 GLY A N 1
ATOM 656 C CA . GLY A 1 88 ? 1.458 7.300 19.176 1.00 79.62 88 GLY A CA 1
ATOM 657 C C . GLY A 1 88 ? 2.583 6.862 18.235 1.00 79.62 88 GLY A C 1
ATOM 658 O O . GLY A 1 88 ? 2.439 6.926 17.016 1.00 79.62 88 GLY A O 1
ATOM 659 N N . ILE A 1 89 ? 3.702 6.395 18.798 1.00 83.56 89 ILE A N 1
ATOM 660 C CA . ILE A 1 89 ? 4.865 5.955 18.012 1.00 83.56 89 ILE A CA 1
ATOM 661 C C . ILE A 1 89 ? 4.535 4.657 17.272 1.00 83.56 89 ILE A C 1
ATOM 663 O O . ILE A 1 89 ? 4.867 4.530 16.100 1.00 83.56 89 ILE A O 1
ATOM 667 N N . GLY A 1 90 ? 3.824 3.725 17.912 1.00 85.31 90 GLY A N 1
ATOM 668 C CA . GLY A 1 90 ? 3.377 2.484 17.288 1.00 85.31 90 GLY A CA 1
ATOM 669 C C . GLY A 1 90 ? 2.451 2.717 16.096 1.00 85.31 90 GLY A C 1
ATOM 670 O O . GLY A 1 90 ? 2.653 2.111 15.046 1.00 85.31 90 GLY A O 1
ATOM 671 N N . GLY A 1 91 ? 1.514 3.665 16.204 1.00 82.25 91 GLY A N 1
ATOM 672 C CA . GLY A 1 91 ? 0.691 4.079 15.069 1.00 82.25 91 GLY A CA 1
ATOM 673 C C . GLY A 1 91 ? 1.524 4.638 13.912 1.00 82.25 91 GLY A C 1
ATOM 674 O O . GLY A 1 91 ? 1.341 4.229 12.767 1.00 82.25 91 GLY A O 1
ATOM 675 N N . LEU A 1 92 ? 2.497 5.511 14.199 1.00 86.00 92 LEU A N 1
ATOM 676 C CA . LEU A 1 92 ? 3.385 6.062 13.169 1.00 86.00 92 LEU A CA 1
ATOM 677 C C . LEU A 1 92 ? 4.237 4.978 12.489 1.00 86.00 92 LEU A C 1
ATOM 679 O O . LEU A 1 92 ? 4.371 4.992 11.263 1.00 86.00 92 LEU A O 1
ATOM 683 N N . LEU A 1 93 ? 4.783 4.038 13.267 1.00 88.94 93 LEU A N 1
ATOM 684 C CA . LEU A 1 93 ? 5.559 2.901 12.767 1.00 88.94 93 LEU A CA 1
ATOM 685 C C . LEU A 1 93 ? 4.721 2.013 11.849 1.00 88.94 93 LEU A C 1
ATOM 687 O O . LEU A 1 93 ? 5.182 1.670 10.765 1.00 88.94 93 LEU A O 1
ATOM 691 N N . ASN A 1 94 ? 3.487 1.692 12.246 1.00 85.12 94 ASN A N 1
ATOM 692 C CA . ASN A 1 94 ? 2.597 0.866 11.437 1.00 85.12 94 ASN A CA 1
ATOM 693 C C . ASN A 1 94 ? 2.277 1.525 10.092 1.00 85.12 94 ASN A C 1
ATOM 695 O O . ASN A 1 94 ? 2.351 0.874 9.054 1.00 85.12 94 ASN A O 1
ATOM 699 N N . VAL A 1 95 ? 1.998 2.833 10.073 1.00 84.81 95 VAL A N 1
ATOM 700 C CA . VAL A 1 95 ? 1.685 3.495 8.800 1.00 84.81 95 VAL A CA 1
ATOM 701 C C . VAL A 1 95 ? 2.912 3.618 7.890 1.00 84.81 95 VAL A C 1
ATOM 703 O O . VAL A 1 95 ? 2.790 3.450 6.677 1.00 84.81 95 VAL A O 1
ATOM 706 N N . THR A 1 96 ? 4.095 3.885 8.446 1.00 88.12 96 THR A N 1
ATOM 707 C CA . THR A 1 96 ? 5.324 4.021 7.645 1.00 88.12 96 THR A CA 1
ATOM 708 C C . THR A 1 96 ? 5.879 2.676 7.194 1.00 88.12 96 THR A C 1
ATOM 710 O O . THR A 1 96 ? 6.002 2.436 5.995 1.00 88.12 96 THR A O 1
ATOM 713 N N . PHE A 1 97 ? 6.208 1.784 8.127 1.00 89.25 97 PHE A N 1
ATOM 714 C CA . PHE A 1 97 ? 6.853 0.512 7.806 1.00 89.25 97 PHE A CA 1
ATOM 715 C C . PHE A 1 97 ? 5.872 -0.564 7.325 1.00 89.25 97 PHE A C 1
ATOM 717 O O . PHE A 1 97 ? 6.284 -1.443 6.569 1.00 89.25 97 PHE A O 1
ATOM 724 N N . GLY A 1 98 ? 4.580 -0.463 7.656 1.00 86.81 98 GLY A N 1
ATOM 725 C CA . GLY A 1 98 ? 3.549 -1.368 7.136 1.00 86.81 98 GLY A CA 1
ATOM 726 C C . GLY A 1 98 ? 3.317 -1.225 5.628 1.00 86.81 98 GLY A C 1
ATOM 727 O O . GLY A 1 98 ? 3.057 -2.221 4.961 1.00 86.81 98 GLY A O 1
ATOM 728 N N . ASN A 1 99 ? 3.504 -0.019 5.075 1.00 91.44 99 ASN A N 1
ATOM 729 C CA . ASN A 1 99 ? 3.403 0.257 3.631 1.00 91.44 99 ASN A CA 1
ATOM 730 C C . ASN A 1 99 ? 4.779 0.423 2.953 1.00 91.44 99 ASN A C 1
ATOM 732 O O . ASN A 1 99 ? 4.879 0.737 1.767 1.00 91.44 99 ASN A O 1
ATOM 736 N N . ALA A 1 100 ? 5.878 0.230 3.687 1.00 92.75 100 ALA A N 1
ATOM 737 C CA . ALA A 1 100 ? 7.220 0.440 3.153 1.00 92.75 100 ALA A CA 1
ATOM 738 C C . ALA A 1 100 ? 7.581 -0.454 1.952 1.00 92.75 100 ALA A C 1
ATOM 740 O O . ALA A 1 100 ? 8.246 0.066 1.056 1.00 92.75 100 ALA A O 1
ATOM 741 N N . PRO A 1 101 ? 7.156 -1.734 1.852 1.00 92.38 101 PRO A N 1
ATOM 742 C CA . PRO A 1 101 ? 7.408 -2.525 0.646 1.00 92.38 101 PRO A CA 1
ATOM 743 C C . PRO A 1 101 ? 6.883 -1.845 -0.625 1.00 92.38 101 PRO A C 1
ATOM 745 O O . PRO A 1 101 ? 7.574 -1.810 -1.641 1.00 92.38 101 PRO A O 1
ATOM 748 N N . GLU A 1 102 ? 5.698 -1.239 -0.551 1.00 92.81 102 GLU A N 1
ATOM 749 C CA . GLU A 1 102 ? 5.083 -0.518 -1.667 1.00 92.81 102 GLU A CA 1
ATOM 750 C C . GLU A 1 102 ? 5.875 0.751 -2.002 1.00 92.81 102 GLU A C 1
ATOM 752 O O . GLU A 1 102 ? 6.189 0.992 -3.168 1.00 92.81 102 GLU A O 1
ATOM 757 N N . LEU A 1 103 ? 6.262 1.530 -0.982 1.00 92.75 103 LEU A N 1
ATOM 758 C CA . LEU A 1 103 ? 7.063 2.748 -1.155 1.00 92.75 103 LEU A CA 1
ATOM 759 C C . LEU A 1 103 ? 8.449 2.460 -1.747 1.00 92.75 103 LEU A C 1
ATOM 761 O O . LEU A 1 103 ? 8.918 3.213 -2.598 1.00 92.75 103 LEU A O 1
ATOM 765 N N . ILE A 1 104 ? 9.098 1.368 -1.334 1.00 94.69 104 ILE A N 1
ATOM 766 C CA . ILE A 1 104 ? 10.409 0.953 -1.851 1.00 94.69 104 ILE A CA 1
ATOM 767 C C . ILE A 1 104 ? 10.299 0.576 -3.333 1.00 94.69 104 ILE A C 1
ATOM 769 O O . ILE A 1 104 ? 11.092 1.053 -4.146 1.00 94.69 104 ILE A O 1
ATOM 773 N N . ILE A 1 105 ? 9.304 -0.237 -3.706 1.00 94.25 105 ILE A N 1
ATOM 774 C CA . ILE A 1 105 ? 9.084 -0.631 -5.107 1.00 94.25 105 ILE A CA 1
ATOM 775 C C . ILE A 1 105 ? 8.756 0.596 -5.961 1.00 94.25 105 ILE A C 1
ATOM 777 O O . ILE A 1 105 ? 9.335 0.768 -7.034 1.00 94.25 105 ILE A O 1
ATOM 781 N N . ALA A 1 106 ? 7.879 1.477 -5.472 1.00 94.94 106 ALA A N 1
ATOM 782 C CA . ALA A 1 106 ? 7.535 2.717 -6.156 1.00 94.94 106 ALA A CA 1
ATOM 783 C C . ALA A 1 106 ? 8.764 3.615 -6.361 1.00 94.94 106 ALA A C 1
ATOM 785 O O . ALA A 1 106 ? 8.955 4.147 -7.451 1.00 94.94 106 ALA A O 1
ATOM 786 N N . PHE A 1 107 ? 9.629 3.746 -5.352 1.00 95.81 107 PHE A N 1
ATOM 787 C CA . PHE A 1 107 ? 10.861 4.527 -5.446 1.00 95.81 107 PHE A CA 1
ATOM 788 C C . PHE A 1 107 ? 11.804 4.001 -6.538 1.00 95.81 107 PHE A C 1
ATOM 790 O O . PHE A 1 107 ? 12.250 4.774 -7.387 1.00 95.81 107 PHE A O 1
ATOM 797 N N . PHE A 1 108 ? 12.073 2.691 -6.570 1.00 95.06 108 PHE A N 1
ATOM 798 C CA . PHE A 1 108 ? 12.923 2.103 -7.611 1.00 95.06 108 PHE A CA 1
ATOM 799 C C . PHE A 1 108 ? 12.295 2.202 -9.005 1.00 95.06 108 PHE A C 1
ATOM 801 O O . PHE A 1 108 ? 13.001 2.491 -9.970 1.00 95.06 108 PHE A O 1
ATOM 808 N N . ALA A 1 109 ? 10.976 2.029 -9.116 1.00 93.56 109 ALA A N 1
ATOM 809 C CA . ALA A 1 109 ? 10.257 2.202 -10.374 1.00 93.56 109 ALA A CA 1
ATOM 810 C C . ALA A 1 109 ? 10.322 3.656 -10.878 1.00 93.56 109 ALA A C 1
ATOM 812 O O . ALA A 1 109 ? 10.591 3.877 -12.057 1.00 93.56 109 ALA A O 1
ATOM 813 N N . LEU A 1 110 ? 10.158 4.651 -9.996 1.00 92.81 110 LEU A N 1
ATOM 814 C CA . LEU A 1 110 ? 10.329 6.068 -10.338 1.00 92.81 110 LEU A CA 1
ATOM 815 C C . LEU A 1 110 ? 11.753 6.374 -10.804 1.00 92.81 110 LEU A C 1
ATOM 817 O O . LEU A 1 110 ? 11.924 7.057 -11.811 1.00 92.81 110 LEU A O 1
ATOM 821 N N . ASN A 1 111 ? 12.765 5.841 -10.114 1.00 93.62 111 ASN A N 1
ATOM 822 C CA . ASN A 1 111 ? 14.166 6.018 -10.501 1.00 93.62 111 ASN A CA 1
ATOM 823 C C . ASN A 1 111 ? 14.486 5.374 -11.864 1.00 93.62 111 ASN A C 1
ATOM 825 O O . ASN A 1 111 ? 15.377 5.831 -12.571 1.00 93.62 111 ASN A O 1
ATOM 829 N N . ALA A 1 112 ? 13.730 4.344 -12.252 1.00 91.19 112 ALA A N 1
ATOM 830 C CA . ALA A 1 112 ? 13.785 3.718 -13.571 1.00 91.19 112 ALA A CA 1
ATOM 831 C C . ALA A 1 112 ? 12.877 4.397 -14.622 1.00 91.19 112 ALA A C 1
ATOM 833 O O . ALA A 1 112 ? 12.719 3.871 -15.720 1.00 91.19 112 ALA A O 1
ATOM 834 N N . GLY A 1 113 ? 12.245 5.535 -14.305 1.00 88.88 113 GLY A N 1
ATOM 835 C CA . GLY A 1 113 ? 11.357 6.262 -15.222 1.00 88.88 113 GLY A CA 1
ATOM 836 C C . GLY A 1 113 ? 9.965 5.642 -15.409 1.00 88.88 113 GLY A C 1
ATOM 837 O O . GLY A 1 113 ? 9.183 6.115 -16.232 1.00 88.88 113 GLY A O 1
ATOM 838 N N . LEU A 1 114 ? 9.603 4.620 -14.627 1.00 90.25 114 LEU A N 1
ATOM 839 C CA . LEU A 1 114 ? 8.356 3.857 -14.756 1.00 90.25 114 LEU A CA 1
ATOM 840 C C . LEU A 1 114 ? 7.177 4.531 -14.032 1.00 90.25 114 LEU A C 1
ATOM 842 O O . LEU A 1 114 ? 6.509 3.931 -13.188 1.00 90.25 114 LEU A O 1
ATOM 846 N N . GLN A 1 115 ? 6.898 5.793 -14.361 1.00 87.69 115 GLN A N 1
ATOM 847 C CA . GLN A 1 115 ? 5.860 6.587 -13.688 1.00 87.69 115 GLN A CA 1
ATOM 848 C C . GLN A 1 115 ? 4.461 5.970 -13.817 1.00 87.69 115 GLN A C 1
ATOM 850 O O . GLN A 1 115 ? 3.703 5.950 -12.849 1.00 87.69 115 GLN A O 1
ATOM 855 N N . GLU A 1 116 ? 4.120 5.428 -14.988 1.00 86.56 1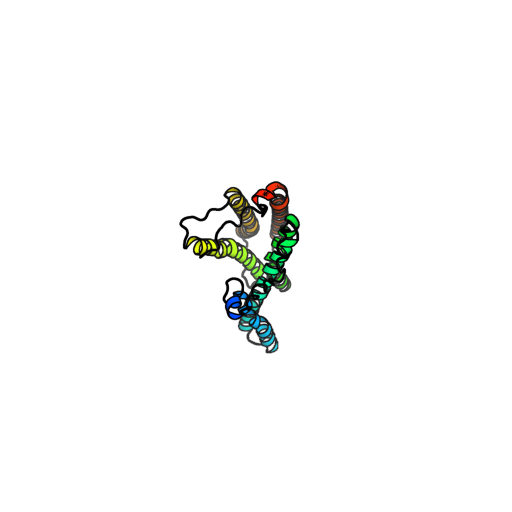16 GLU A N 1
ATOM 856 C CA . GLU A 1 116 ? 2.818 4.788 -15.212 1.00 86.56 116 GLU A CA 1
ATOM 857 C C . GLU A 1 116 ? 2.647 3.513 -14.378 1.00 86.56 116 GLU A C 1
ATOM 859 O O . GLU A 1 116 ? 1.557 3.250 -13.871 1.00 86.56 116 GLU A O 1
ATOM 864 N N . VAL A 1 117 ? 3.731 2.763 -14.147 1.00 90.69 117 VAL A N 1
ATOM 865 C CA . VAL A 1 117 ? 3.712 1.594 -13.253 1.00 90.69 117 VAL A CA 1
ATOM 866 C C . VAL A 1 117 ? 3.428 2.030 -11.818 1.00 90.69 117 VAL A C 1
ATOM 868 O O . VAL A 1 117 ? 2.619 1.403 -11.143 1.00 90.69 117 VAL A O 1
ATOM 871 N N . VAL A 1 118 ? 4.028 3.136 -11.373 1.00 93.00 118 VAL A N 1
ATOM 872 C CA . VAL A 1 118 ? 3.827 3.687 -10.023 1.00 93.00 118 VAL A CA 1
ATOM 873 C C . VAL A 1 118 ? 2.397 4.200 -9.842 1.00 93.00 118 VAL A C 1
ATOM 875 O O . VAL A 1 118 ? 1.753 3.912 -8.836 1.00 93.00 118 VAL A O 1
ATOM 878 N N . LYS A 1 119 ? 1.847 4.914 -10.832 1.00 90.50 119 LYS A N 1
ATOM 879 C CA . LYS A 1 119 ? 0.438 5.348 -10.813 1.00 90.50 119 LYS A CA 1
ATOM 880 C C . LYS A 1 119 ? -0.506 4.147 -10.746 1.00 90.50 119 LYS A C 1
ATOM 882 O O . LYS A 1 119 ? -1.414 4.123 -9.913 1.00 90.50 119 LYS A O 1
ATOM 887 N N . ALA A 1 120 ? -0.267 3.136 -11.582 1.00 91.50 120 ALA A N 1
ATOM 888 C CA . ALA A 1 120 ? -1.055 1.911 -11.594 1.00 91.50 120 ALA A CA 1
ATOM 889 C C . ALA A 1 120 ? -0.954 1.150 -10.262 1.00 91.50 120 ALA A C 1
ATOM 891 O O . ALA A 1 120 ? -1.974 0.678 -9.762 1.00 91.50 120 ALA A O 1
ATOM 892 N N . SER A 1 121 ? 0.233 1.072 -9.648 1.00 93.50 121 SER A N 1
ATOM 893 C CA . SER A 1 121 ? 0.417 0.392 -8.362 1.00 93.50 121 SER A CA 1
ATOM 894 C C . SER A 1 121 ? -0.255 1.129 -7.203 1.00 93.50 121 SER A C 1
ATOM 896 O O . SER A 1 121 ? -0.822 0.474 -6.335 1.00 93.50 121 SER A O 1
ATOM 898 N N . LEU A 1 122 ? -0.257 2.469 -7.193 1.00 92.44 122 LEU A N 1
ATOM 899 C CA . LEU A 1 122 ? -0.963 3.260 -6.174 1.00 92.44 122 LEU A CA 1
ATOM 900 C C . LEU A 1 122 ? -2.479 3.030 -6.233 1.00 92.44 122 LEU A C 1
ATOM 902 O O . LEU A 1 122 ? -3.104 2.748 -5.212 1.00 92.44 122 LEU A O 1
ATOM 906 N N . ILE A 1 123 ? -3.069 3.084 -7.432 1.00 92.25 123 ILE A N 1
ATOM 907 C CA . ILE A 1 123 ? -4.494 2.774 -7.630 1.00 92.25 123 ILE A CA 1
ATOM 908 C C . ILE A 1 123 ? -4.770 1.311 -7.257 1.00 92.25 123 ILE A C 1
ATOM 910 O O . ILE A 1 123 ? -5.748 1.015 -6.570 1.00 92.25 123 ILE A O 1
ATOM 914 N N . GLY A 1 124 ? -3.887 0.401 -7.673 1.00 93.31 124 GLY A N 1
ATOM 915 C CA . GLY A 1 124 ? -3.960 -1.021 -7.358 1.00 93.31 124 GLY A CA 1
ATOM 916 C C . GLY A 1 124 ? -3.944 -1.308 -5.856 1.00 93.31 124 GLY A C 1
ATOM 917 O O . GLY A 1 124 ? -4.739 -2.128 -5.411 1.00 93.31 124 GLY A O 1
ATOM 918 N N . SER A 1 125 ? -3.119 -0.612 -5.067 1.00 92.62 125 SER A N 1
ATOM 919 C CA . SER A 1 125 ? -3.078 -0.755 -3.602 1.00 92.62 125 SER A CA 1
ATOM 920 C C . SER A 1 125 ? -4.376 -0.262 -2.948 1.00 92.62 125 SER A C 1
ATOM 922 O O . SER A 1 125 ? -4.957 -0.964 -2.118 1.00 92.62 125 SER A O 1
ATOM 924 N N . ILE A 1 126 ? -4.927 0.875 -3.398 1.00 92.12 126 ILE A N 1
ATOM 925 C CA . ILE A 1 126 ? -6.228 1.374 -2.914 1.00 92.12 126 ILE A CA 1
ATOM 926 C C . ILE A 1 126 ? -7.338 0.350 -3.194 1.00 92.12 126 ILE A C 1
ATOM 928 O O . ILE A 1 126 ? -8.070 -0.044 -2.284 1.00 92.12 126 ILE A O 1
ATOM 932 N N . LEU A 1 127 ? -7.457 -0.116 -4.442 1.00 93.56 127 LEU A N 1
ATOM 933 C CA . LEU A 1 127 ? -8.460 -1.115 -4.824 1.00 93.56 127 LEU A CA 1
ATOM 934 C C . LEU A 1 127 ? -8.222 -2.459 -4.125 1.00 93.56 127 LEU A C 1
ATOM 936 O O . LEU A 1 127 ? -9.176 -3.113 -3.705 1.00 93.56 127 LEU A O 1
ATOM 940 N N . GLY A 1 128 ? -6.962 -2.858 -3.967 1.00 94.19 128 GLY A N 1
ATOM 941 C CA . GLY A 1 128 ? -6.555 -4.066 -3.263 1.00 94.19 128 GLY A CA 1
ATOM 942 C C . GLY A 1 128 ? -7.026 -4.046 -1.815 1.00 94.19 128 GLY A C 1
ATOM 943 O O . GLY A 1 128 ? -7.693 -4.976 -1.374 1.00 94.19 128 GLY A O 1
ATOM 944 N N . ASN A 1 129 ? -6.785 -2.960 -1.090 1.00 91.62 129 ASN A N 1
ATOM 945 C CA . ASN A 1 129 ? -7.193 -2.857 0.308 1.00 91.62 129 ASN A CA 1
ATOM 946 C C . ASN A 1 129 ? -8.721 -2.775 0.471 1.00 91.62 129 ASN A C 1
ATOM 948 O O . ASN A 1 129 ? -9.295 -3.459 1.321 1.00 91.62 129 ASN A O 1
ATOM 952 N N . VAL A 1 130 ? -9.399 -1.990 -0.371 1.00 92.00 130 VAL A N 1
ATOM 953 C CA . VAL A 1 130 ? -10.840 -1.709 -0.229 1.00 92.00 130 VAL A CA 1
ATOM 954 C C . VAL A 1 130 ? -11.720 -2.823 -0.790 1.00 92.00 130 VAL A C 1
ATOM 956 O O . VAL A 1 130 ? -12.768 -3.123 -0.228 1.00 92.00 130 VAL A O 1
ATOM 959 N N . LEU A 1 131 ? -11.341 -3.437 -1.908 1.00 94.12 131 LEU A N 1
ATOM 960 C CA . LEU A 1 131 ? -12.171 -4.452 -2.557 1.00 94.12 131 LEU A CA 1
ATOM 961 C C . LEU A 1 131 ? -11.668 -5.854 -2.246 1.00 94.12 131 LEU A C 1
ATOM 963 O O . LEU A 1 131 ? -12.445 -6.693 -1.795 1.00 94.12 131 LEU A O 1
ATOM 967 N N . LEU A 1 132 ? -10.376 -6.114 -2.462 1.00 95.06 132 LEU A N 1
ATOM 968 C CA . LEU A 1 132 ? -9.837 -7.467 -2.341 1.00 95.06 132 LEU A CA 1
ATOM 969 C C . LEU A 1 132 ? -9.682 -7.887 -0.876 1.00 95.06 132 LEU A C 1
ATOM 971 O O . LEU A 1 132 ? -10.284 -8.874 -0.465 1.00 95.06 132 LEU A O 1
ATOM 975 N N . VAL A 1 133 ? -8.906 -7.146 -0.081 1.00 93.44 133 VAL A N 1
ATOM 976 C CA . VAL A 1 133 ? -8.607 -7.486 1.318 1.00 93.44 133 VAL A CA 1
ATOM 977 C C . VAL A 1 133 ? -9.861 -7.371 2.172 1.00 93.44 133 VAL A C 1
ATOM 979 O O . VAL A 1 133 ? -10.256 -8.346 2.812 1.00 93.44 133 VAL A O 1
ATOM 982 N N . MET A 1 134 ? -10.532 -6.216 2.150 1.00 92.94 134 MET A N 1
ATOM 983 C CA . MET A 1 134 ? -11.769 -6.031 2.910 1.00 92.94 134 MET A CA 1
ATOM 984 C C . MET A 1 134 ? -12.875 -6.995 2.448 1.00 92.94 134 MET A C 1
ATOM 986 O O . MET A 1 134 ? -13.532 -7.607 3.291 1.00 92.94 134 MET A O 1
ATOM 990 N N . GLY A 1 135 ? -13.049 -7.209 1.139 1.00 94.44 135 GLY A N 1
ATOM 991 C CA . GLY A 1 135 ? -14.032 -8.161 0.614 1.00 94.44 135 GLY A CA 1
ATOM 992 C C . GLY A 1 135 ? -13.742 -9.606 1.025 1.00 94.44 135 GLY A C 1
ATOM 993 O O . GLY A 1 135 ? -14.648 -10.313 1.468 1.00 94.44 135 GLY A O 1
ATOM 994 N N . ALA A 1 136 ? -12.479 -10.041 0.966 1.00 95.06 136 ALA A N 1
ATOM 995 C CA . ALA A 1 136 ? -12.069 -11.358 1.447 1.00 95.06 136 ALA A CA 1
ATOM 996 C C . ALA A 1 136 ? -12.265 -11.501 2.965 1.00 95.06 136 ALA A C 1
ATOM 998 O O . ALA A 1 136 ? -12.750 -12.537 3.423 1.00 95.06 136 ALA A O 1
ATOM 999 N N . ALA A 1 137 ? -11.953 -10.463 3.746 1.00 93.06 137 ALA A N 1
ATOM 1000 C CA . ALA A 1 137 ? -12.163 -10.451 5.192 1.00 93.06 137 ALA A CA 1
ATOM 1001 C C . ALA A 1 137 ? -13.652 -10.571 5.560 1.00 93.06 137 ALA A C 1
ATOM 1003 O O . ALA A 1 137 ? -14.003 -11.354 6.445 1.00 93.06 137 ALA A O 1
ATOM 1004 N N . MET A 1 138 ? -14.535 -9.859 4.852 1.00 93.25 138 MET A N 1
ATOM 1005 C CA . MET A 1 138 ? -15.990 -9.986 5.008 1.00 93.25 138 MET A CA 1
ATOM 1006 C C . MET A 1 138 ? -16.483 -11.375 4.586 1.00 93.25 138 MET A C 1
ATOM 1008 O O . MET A 1 138 ? -17.238 -12.016 5.315 1.00 93.25 138 MET A O 1
ATOM 1012 N N . PHE A 1 139 ? -16.020 -11.887 3.443 1.00 94.44 139 PHE A N 1
ATOM 1013 C CA . PHE A 1 139 ? -16.429 -13.194 2.926 1.00 94.44 139 PHE A CA 1
ATOM 1014 C C . PHE A 1 139 ? -16.026 -14.345 3.861 1.00 94.44 139 PHE A C 1
ATOM 1016 O O . PHE A 1 139 ? -16.851 -15.177 4.244 1.00 94.44 139 PHE A O 1
ATOM 1023 N N . ILE A 1 140 ? -14.757 -14.383 4.273 1.00 94.25 140 ILE A N 1
ATOM 1024 C CA . ILE A 1 140 ? -14.227 -15.433 5.150 1.00 94.25 140 ILE A CA 1
ATOM 1025 C C . ILE A 1 140 ? -14.770 -15.258 6.574 1.00 94.25 140 ILE A C 1
ATOM 1027 O O . ILE A 1 140 ? -15.199 -16.235 7.195 1.00 94.25 140 ILE A O 1
ATOM 1031 N N . GLY A 1 141 ? -14.787 -14.025 7.089 1.00 91.88 141 GLY A N 1
ATOM 1032 C CA . GLY A 1 141 ? -15.253 -13.700 8.438 1.00 91.88 141 GLY A CA 1
ATOM 1033 C C . GLY A 1 141 ? -16.757 -13.903 8.644 1.00 91.88 141 GLY A C 1
ATOM 1034 O O . GLY A 1 141 ? -17.168 -14.285 9.746 1.00 91.88 141 GLY A O 1
ATOM 1035 N N . GLY A 1 142 ? -17.558 -13.719 7.590 1.00 93.88 142 GLY A N 1
ATOM 1036 C CA . GLY A 1 142 ? -19.006 -13.931 7.568 1.00 93.88 142 GLY A CA 1
ATOM 1037 C C . GLY A 1 142 ? -19.442 -15.385 7.355 1.00 93.88 142 GLY A C 1
ATOM 1038 O O . GLY A 1 142 ? -20.579 -15.729 7.652 1.00 93.88 142 GLY A O 1
ATOM 1039 N N . ARG A 1 143 ? -18.555 -16.297 6.927 1.00 92.75 143 ARG A N 1
ATOM 1040 C CA . ARG A 1 143 ? -18.926 -17.686 6.566 1.00 92.75 143 ARG A CA 1
ATOM 1041 C C . ARG A 1 143 ? -19.659 -18.475 7.666 1.00 92.75 143 ARG A C 1
ATOM 1043 O O . ARG A 1 143 ? -20.393 -19.408 7.362 1.00 92.75 143 ARG A O 1
ATOM 1050 N N . LYS A 1 144 ? -19.434 -18.141 8.940 1.00 92.06 144 LYS A N 1
ATOM 1051 C CA . LYS A 1 144 ? -20.087 -18.771 10.107 1.00 92.06 144 LYS A CA 1
ATOM 1052 C C . LYS A 1 144 ? -20.859 -17.769 10.975 1.00 92.06 144 LYS A C 1
ATOM 1054 O O . LYS A 1 144 ? -21.167 -18.073 12.123 1.00 92.06 144 LYS A O 1
ATOM 1059 N N . ARG A 1 145 ? -21.097 -16.553 10.480 1.00 91.75 145 ARG A N 1
ATOM 1060 C CA . ARG A 1 145 ? -21.681 -15.457 11.262 1.00 91.75 145 ARG A CA 1
ATOM 1061 C C . ARG A 1 145 ? -22.764 -14.771 10.447 1.00 91.75 145 ARG A C 1
ATOM 1063 O O . ARG A 1 145 ? -22.504 -14.329 9.338 1.00 91.75 145 ARG A O 1
ATOM 1070 N N . GLU A 1 146 ? -23.954 -14.621 11.020 1.00 90.12 146 GLU A N 1
ATOM 1071 C CA . GLU A 1 146 ? -25.041 -13.889 10.355 1.00 90.12 146 GLU A CA 1
ATOM 1072 C C . GLU A 1 146 ? -24.743 -12.390 10.229 1.00 90.12 146 GLU A C 1
ATOM 1074 O O . GLU A 1 146 ? -25.190 -11.739 9.286 1.00 90.12 146 GLU A O 1
ATOM 1079 N N . ARG A 1 147 ? -23.999 -11.823 11.189 1.00 89.62 147 ARG A N 1
ATOM 1080 C CA . ARG A 1 147 ? -23.622 -10.406 11.225 1.00 89.62 147 ARG A CA 1
ATOM 1081 C C . ARG A 1 147 ? -22.206 -10.242 11.771 1.00 89.62 147 ARG A C 1
ATOM 1083 O O . ARG A 1 147 ? -21.808 -10.949 12.695 1.00 89.62 147 ARG A O 1
ATOM 1090 N N . GLN A 1 148 ? -21.469 -9.280 11.223 1.00 90.12 148 GLN A N 1
ATOM 1091 C CA . GLN A 1 148 ? -20.207 -8.785 11.775 1.00 90.12 148 GLN A CA 1
ATOM 1092 C C . GLN A 1 148 ? -20.434 -7.349 12.256 1.00 90.12 148 GLN A C 1
ATOM 1094 O O . GLN A 1 148 ? -20.980 -6.526 11.520 1.00 90.12 148 GLN A O 1
ATOM 1099 N N . THR A 1 149 ? -20.079 -7.061 13.506 1.00 88.38 149 THR A N 1
ATOM 1100 C CA . THR A 1 149 ? -20.244 -5.737 14.116 1.00 88.38 149 THR A CA 1
ATOM 1101 C C . THR A 1 149 ? -18.932 -4.969 14.064 1.00 88.38 149 THR A C 1
ATOM 1103 O O . THR A 1 149 ? -17.886 -5.513 14.404 1.00 88.38 149 THR A O 1
ATOM 1106 N N . PHE A 1 150 ? -19.008 -3.699 13.679 1.00 86.81 150 PHE A N 1
ATOM 1107 C CA . PHE A 1 150 ? -17.881 -2.772 13.635 1.00 86.81 150 PHE A CA 1
ATOM 1108 C C . PHE A 1 150 ? -18.296 -1.454 14.286 1.00 86.81 150 PHE A C 1
ATOM 1110 O O . PHE A 1 150 ? -19.490 -1.127 14.309 1.00 86.81 150 PHE A O 1
ATOM 1117 N N . ASP A 1 151 ? -17.325 -0.685 14.777 1.00 85.56 151 ASP A N 1
ATOM 1118 C CA . ASP A 1 151 ? -17.593 0.665 15.260 1.00 85.56 151 ASP A CA 1
ATOM 1119 C C . ASP A 1 151 ? -18.044 1.558 14.093 1.00 85.56 151 ASP A C 1
ATOM 1121 O O . ASP A 1 151 ? -17.315 1.783 13.123 1.00 85.56 151 ASP A O 1
ATOM 1125 N N . ARG A 1 152 ? -19.286 2.048 14.167 1.00 86.88 152 ARG A N 1
ATOM 1126 C CA . ARG A 1 152 ? -19.894 2.846 13.092 1.00 86.88 152 ARG A CA 1
ATOM 1127 C C . ARG A 1 152 ? -19.206 4.196 12.917 1.00 86.88 152 ARG A C 1
ATOM 1129 O O . ARG A 1 152 ? -19.137 4.698 11.796 1.00 86.88 152 ARG A O 1
ATOM 1136 N N . THR A 1 153 ? -18.719 4.788 14.000 1.00 84.31 153 THR A N 1
ATOM 1137 C CA . THR A 1 153 ? -18.091 6.109 13.995 1.00 84.31 153 THR A CA 1
ATOM 1138 C C . THR A 1 153 ? -16.702 6.028 13.368 1.00 84.31 153 THR A C 1
ATOM 1140 O O . THR A 1 153 ? -16.407 6.786 12.448 1.00 84.31 153 THR A O 1
ATOM 1143 N N . ALA A 1 154 ? -15.883 5.056 13.774 1.00 82.25 154 ALA A N 1
ATOM 1144 C CA . ALA A 1 154 ? -14.560 4.828 13.199 1.00 82.25 154 ALA A CA 1
ATOM 1145 C C . ALA A 1 154 ? -14.656 4.423 11.719 1.00 82.25 154 ALA A C 1
ATOM 1147 O O . ALA A 1 154 ? -13.968 4.993 10.870 1.00 82.25 154 ALA A O 1
ATOM 1148 N N . ALA A 1 155 ? -15.566 3.499 11.382 1.00 87.19 155 ALA A N 1
ATOM 1149 C CA . ALA A 1 155 ? -15.757 3.052 10.004 1.00 87.19 155 ALA A CA 1
ATOM 1150 C C . ALA A 1 155 ? -16.239 4.185 9.083 1.00 87.19 155 ALA A C 1
ATOM 1152 O O . ALA A 1 155 ? -15.732 4.331 7.968 1.00 87.19 155 ALA A O 1
ATOM 1153 N N . SER A 1 156 ? -17.190 5.012 9.535 1.00 88.00 156 SER A N 1
ATOM 1154 C CA . SER A 1 156 ? -17.672 6.153 8.743 1.00 88.00 156 SER A CA 1
ATOM 1155 C C . SER A 1 156 ? -16.604 7.235 8.575 1.00 88.00 156 SER A C 1
ATOM 1157 O O . SER A 1 156 ? -16.407 7.706 7.454 1.00 88.00 156 SER A O 1
ATOM 1159 N N . ALA A 1 157 ? -15.860 7.574 9.633 1.00 86.25 157 ALA A N 1
ATOM 1160 C CA . ALA A 1 157 ? -14.756 8.528 9.559 1.00 86.25 157 ALA A CA 1
ATOM 1161 C C . ALA A 1 157 ? -13.674 8.072 8.565 1.00 86.25 157 ALA A C 1
ATOM 1163 O O . ALA A 1 157 ? -13.277 8.842 7.689 1.00 86.25 157 ALA A O 1
ATOM 1164 N N . GLN A 1 158 ? -13.257 6.802 8.635 1.00 86.69 158 GLN A N 1
ATOM 1165 C CA . GLN A 1 158 ? -12.245 6.247 7.735 1.00 86.69 158 GLN A CA 1
ATOM 1166 C C . GLN A 1 158 ? -12.734 6.166 6.281 1.00 86.69 158 GLN A C 1
ATOM 1168 O O . GLN A 1 158 ? -11.978 6.466 5.355 1.00 86.69 158 GLN A O 1
ATOM 1173 N N . SER A 1 159 ? -14.007 5.815 6.069 1.00 89.62 159 SER A N 1
ATOM 1174 C CA . SER A 1 159 ? -14.613 5.754 4.731 1.00 89.62 159 SER A CA 1
ATOM 1175 C C . SER A 1 159 ? -14.697 7.134 4.077 1.00 89.62 159 SER A C 1
ATOM 1177 O O . SER A 1 159 ? -14.406 7.273 2.891 1.00 89.62 159 SER A O 1
ATOM 1179 N N . LEU A 1 160 ? -15.057 8.170 4.842 1.00 90.69 160 LEU A N 1
ATOM 1180 C CA . LEU A 1 160 ? -15.110 9.546 4.344 1.00 90.69 160 LEU A CA 1
ATOM 1181 C C . LEU A 1 160 ? -13.716 10.098 4.036 1.00 90.69 160 LEU A C 1
ATOM 1183 O O . LEU A 1 160 ? -13.539 10.725 2.994 1.00 90.69 160 LEU A O 1
ATOM 1187 N N . MET A 1 161 ? -12.720 9.838 4.892 1.00 88.62 161 MET A N 1
ATOM 1188 C CA . MET A 1 161 ? -11.331 10.220 4.607 1.00 88.62 161 MET A CA 1
ATOM 1189 C C . MET A 1 161 ? -10.826 9.568 3.318 1.00 88.62 161 MET A C 1
ATOM 1191 O O . MET A 1 161 ? -10.243 10.249 2.476 1.00 88.62 161 MET A O 1
ATOM 1195 N N . LEU A 1 162 ? -11.096 8.273 3.134 1.00 90.50 162 LEU A N 1
ATOM 1196 C CA . LEU A 1 162 ? -10.730 7.553 1.919 1.00 90.50 162 LEU A CA 1
ATOM 1197 C C . LEU A 1 162 ? -11.440 8.120 0.682 1.00 90.50 162 LEU A C 1
ATOM 1199 O O . LEU A 1 162 ? -10.801 8.306 -0.350 1.00 90.50 162 LEU A O 1
ATOM 1203 N N . LEU A 1 163 ? -12.739 8.425 0.780 1.00 91.19 163 LEU A N 1
ATOM 1204 C CA . LEU A 1 163 ? -13.504 9.023 -0.314 1.00 91.19 163 LEU A CA 1
ATOM 1205 C C . LEU A 1 163 ? -12.927 10.384 -0.721 1.00 91.19 163 LEU A C 1
ATOM 1207 O O . LEU A 1 163 ? -12.702 10.621 -1.906 1.00 91.19 163 LEU A O 1
ATOM 1211 N N . LEU A 1 164 ? -12.660 11.265 0.248 1.00 91.50 164 LEU A N 1
ATOM 1212 C CA . LEU A 1 164 ? -12.062 12.576 -0.010 1.00 91.50 164 LEU A CA 1
ATOM 1213 C C . LEU A 1 164 ? -10.674 12.442 -0.646 1.00 91.50 164 LEU A C 1
ATOM 1215 O O . LEU A 1 164 ? -10.377 13.144 -1.613 1.00 91.50 164 LEU A O 1
ATOM 1219 N N . ALA A 1 165 ? -9.854 11.511 -0.152 1.00 91.38 165 ALA A N 1
ATOM 1220 C CA . ALA A 1 165 ? -8.541 11.232 -0.718 1.00 91.38 165 ALA A CA 1
ATOM 1221 C C . ALA A 1 165 ? -8.636 10.716 -2.163 1.00 91.38 165 ALA A C 1
ATOM 1223 O O . ALA A 1 165 ? -7.916 11.202 -3.032 1.00 91.38 165 ALA A O 1
ATOM 1224 N N . ALA A 1 166 ? -9.551 9.784 -2.442 1.00 91.69 166 ALA A N 1
ATOM 1225 C CA . ALA A 1 166 ? -9.759 9.233 -3.779 1.00 91.69 166 ALA A CA 1
ATOM 1226 C C . ALA A 1 166 ? -10.251 10.298 -4.770 1.00 91.69 166 ALA A C 1
ATOM 1228 O O . ALA A 1 166 ? -9.728 10.390 -5.878 1.00 91.69 166 ALA A O 1
ATOM 1229 N N . VAL A 1 167 ? -11.209 11.142 -4.368 1.00 91.69 167 VAL A N 1
ATOM 1230 C CA . VAL A 1 167 ? -11.691 12.256 -5.201 1.00 91.69 167 VAL A CA 1
ATOM 1231 C C . VAL A 1 167 ? -10.552 13.221 -5.512 1.00 91.69 167 VAL A C 1
ATOM 1233 O O . VAL A 1 167 ? -10.335 13.544 -6.676 1.00 91.69 167 VAL A O 1
ATOM 1236 N N . ALA A 1 168 ? -9.788 13.637 -4.498 1.00 91.81 168 ALA A N 1
ATOM 1237 C CA . ALA A 1 168 ? -8.649 14.529 -4.682 1.00 91.81 168 ALA A CA 1
ATOM 1238 C C . ALA A 1 168 ? -7.580 13.919 -5.605 1.00 91.81 168 ALA A C 1
ATOM 1240 O O . ALA A 1 168 ? -7.100 14.602 -6.506 1.00 91.81 168 ALA A O 1
ATOM 1241 N N . LEU A 1 169 ? -7.262 12.629 -5.447 1.00 91.62 169 LEU A N 1
ATOM 1242 C CA . LEU A 1 169 ? -6.299 11.915 -6.292 1.00 91.62 169 LEU A CA 1
ATOM 1243 C C . LEU A 1 169 ? -6.736 11.847 -7.768 1.00 91.62 169 LEU A C 1
ATOM 1245 O O . LEU A 1 169 ? -5.892 11.861 -8.660 1.00 91.62 169 LEU A O 1
ATOM 1249 N N . VAL A 1 170 ? -8.044 11.804 -8.038 1.00 90.31 170 VAL A N 1
ATOM 1250 C CA . VAL A 1 170 ? -8.611 11.768 -9.398 1.00 90.31 170 VAL A CA 1
ATOM 1251 C C . VAL A 1 170 ? -8.623 13.154 -10.068 1.00 90.31 170 VAL A C 1
ATOM 1253 O O . VAL A 1 170 ? -8.652 13.235 -11.298 1.00 90.31 170 VAL A O 1
ATOM 1256 N N . MET A 1 171 ? -8.539 14.252 -9.306 1.00 89.69 171 MET A N 1
ATOM 1257 C CA . MET A 1 171 ? -8.642 15.620 -9.844 1.00 89.69 171 MET A CA 1
ATOM 1258 C C . MET A 1 171 ? -7.642 15.942 -10.970 1.00 89.69 171 MET A C 1
ATOM 1260 O O . MET A 1 171 ? -8.087 16.458 -11.999 1.00 89.69 171 MET A O 1
ATOM 1264 N N . PRO A 1 172 ? -6.331 15.632 -10.860 1.00 87.44 172 PRO A N 1
ATOM 1265 C CA . PRO A 1 172 ? -5.390 15.903 -11.948 1.00 87.44 172 PRO A CA 1
ATOM 1266 C C . PRO A 1 172 ? -5.728 15.136 -13.233 1.00 87.44 172 PRO A C 1
ATOM 1268 O O . PRO A 1 172 ? -5.598 15.682 -14.328 1.00 87.44 172 PRO A O 1
ATOM 1271 N N . ALA A 1 173 ? -6.231 13.903 -13.108 1.00 86.56 173 ALA A N 1
ATOM 1272 C CA . ALA A 1 173 ? -6.626 13.081 -14.250 1.00 86.56 173 ALA A CA 1
ATOM 1273 C C . ALA A 1 173 ? -7.859 13.655 -14.970 1.00 86.56 173 ALA A C 1
ATOM 1275 O O . ALA A 1 173 ? -7.889 13.718 -16.199 1.00 86.56 173 ALA A O 1
ATOM 1276 N N . VAL A 1 174 ? -8.856 14.134 -14.216 1.00 88.06 174 VAL A N 1
ATOM 1277 C CA . VAL A 1 174 ? -10.032 14.817 -14.786 1.00 88.06 174 VAL A CA 1
ATOM 1278 C C . VAL A 1 174 ? -9.618 16.102 -15.496 1.00 88.06 174 VAL A C 1
ATOM 1280 O O . VAL A 1 174 ? -10.070 16.358 -16.610 1.00 88.06 174 VAL A O 1
ATOM 1283 N N . PHE A 1 175 ? -8.734 16.894 -14.886 1.00 85.88 175 PHE A N 1
ATOM 1284 C CA . PHE A 1 175 ? -8.239 18.123 -15.499 1.00 85.88 175 PHE A CA 1
ATOM 1285 C C . PHE A 1 175 ? -7.495 17.847 -16.811 1.00 85.88 175 PHE A C 1
ATOM 1287 O O . PHE A 1 175 ? -7.747 18.536 -17.800 1.00 85.88 175 PHE A O 1
ATOM 1294 N N . GLN A 1 176 ? -6.649 16.813 -16.863 1.00 83.44 176 GLN A N 1
ATOM 1295 C CA . GLN A 1 176 ? -5.983 16.392 -18.098 1.00 83.44 176 GLN A CA 1
ATOM 1296 C C . GLN A 1 176 ? -6.989 16.021 -19.197 1.00 83.44 176 GLN A C 1
ATOM 1298 O O . GLN A 1 176 ? -6.842 16.473 -20.333 1.00 83.44 176 GLN A O 1
ATOM 1303 N N . LEU A 1 177 ? -8.028 15.254 -18.853 1.00 83.38 177 LEU A N 1
ATOM 1304 C CA . LEU A 1 177 ? -9.053 14.810 -19.798 1.00 83.38 177 LEU A CA 1
ATOM 1305 C C . LEU A 1 177 ? -9.884 15.979 -20.351 1.00 83.38 177 LEU A C 1
ATOM 1307 O O . LEU A 1 177 ? -10.150 16.045 -21.549 1.00 83.38 177 LEU A O 1
ATOM 1311 N N . VAL A 1 178 ? -10.277 16.922 -19.490 1.00 85.44 178 VAL A N 1
ATOM 1312 C CA . VAL A 1 178 ? -11.077 18.098 -19.879 1.00 85.44 178 VAL A CA 1
ATOM 1313 C C . VAL A 1 178 ? -10.242 19.122 -20.651 1.00 85.44 178 VAL A C 1
ATOM 1315 O O . VAL A 1 178 ? -10.763 19.785 -21.544 1.00 85.44 178 VAL A O 1
ATOM 1318 N N . SER A 1 179 ? -8.941 19.219 -20.367 1.00 80.25 179 SER A N 1
ATOM 1319 C CA . SER A 1 179 ? -8.017 20.122 -21.070 1.00 80.25 179 SER A CA 1
ATOM 1320 C C . SER A 1 179 ? -7.611 19.615 -22.464 1.00 80.25 179 SER A C 1
ATOM 1322 O O . SER A 1 179 ? -6.770 20.228 -23.117 1.00 80.25 179 SER A O 1
ATOM 1324 N N . GLY A 1 180 ? -8.192 18.503 -22.931 1.00 68.81 180 GLY A N 1
ATOM 1325 C CA . GLY A 1 180 ? -7.932 17.925 -24.252 1.00 68.81 180 GLY A CA 1
ATOM 1326 C C . GLY A 1 180 ? -6.688 17.035 -24.329 1.00 68.81 180 GLY A C 1
ATOM 1327 O O . GLY A 1 180 ? -6.253 16.695 -25.427 1.00 68.81 180 GLY A O 1
ATOM 1328 N N . GLY A 1 181 ? -6.108 16.644 -23.189 1.00 66.12 181 GLY A N 1
ATOM 1329 C CA . GLY A 1 181 ? -5.024 15.667 -23.134 1.00 66.12 181 GLY A CA 1
ATOM 1330 C C . GLY A 1 181 ? -5.544 14.237 -23.317 1.00 66.12 181 GLY A C 1
ATOM 1331 O O . GLY A 1 181 ? -6.545 13.849 -22.718 1.00 66.12 181 GLY A O 1
ATOM 1332 N N . GLY A 1 182 ? -4.856 13.431 -24.131 1.00 64.75 182 GLY A N 1
ATOM 1333 C CA . GLY A 1 182 ? -5.092 11.985 -24.183 1.00 64.75 182 GLY A CA 1
ATOM 1334 C C . GLY A 1 182 ? -4.643 11.290 -22.892 1.00 64.75 182 GLY A C 1
ATOM 1335 O O . GLY A 1 182 ? -3.769 11.794 -22.182 1.00 64.75 182 GLY A O 1
ATOM 1336 N N . LEU A 1 183 ? -5.225 10.124 -22.591 1.00 62.97 183 LEU A N 1
ATOM 1337 C CA . LEU A 1 183 ? -4.743 9.266 -21.504 1.00 62.97 183 LEU A CA 1
ATOM 1338 C C . LEU A 1 183 ? -3.341 8.734 -21.870 1.00 62.97 183 LEU A C 1
ATOM 1340 O O . LEU A 1 183 ? -3.173 8.227 -22.984 1.00 62.97 183 LEU A O 1
ATOM 1344 N N . PRO A 1 184 ? -2.334 8.853 -20.985 1.00 62.44 184 PRO A N 1
ATOM 1345 C CA . PRO A 1 184 ? -0.989 8.359 -21.261 1.00 62.44 184 PRO A CA 1
ATOM 1346 C C . PRO A 1 184 ? -0.994 6.836 -21.451 1.00 62.44 184 PRO A C 1
ATOM 1348 O O . PRO A 1 184 ? -1.712 6.105 -20.768 1.00 62.44 184 PRO A O 1
ATOM 1351 N N . ASN A 1 185 ? -0.195 6.347 -22.401 1.00 62.31 185 ASN A N 1
ATOM 1352 C CA . ASN A 1 185 ? -0.015 4.912 -22.599 1.00 62.31 185 ASN A CA 1
ATOM 1353 C C . ASN A 1 185 ? 1.006 4.385 -21.578 1.00 62.31 185 ASN A C 1
ATOM 1355 O O . ASN A 1 185 ? 2.037 5.025 -21.392 1.00 62.31 185 ASN A O 1
ATOM 1359 N N . PRO A 1 186 ? 0.847 3.165 -21.030 1.00 58.03 186 PRO A N 1
ATOM 1360 C CA . PRO A 1 186 ? 1.812 2.585 -20.083 1.00 58.03 186 PRO A CA 1
ATOM 1361 C C . PRO A 1 186 ? 3.254 2.437 -20.609 1.00 58.03 186 PRO A C 1
ATOM 1363 O O . PRO A 1 186 ? 4.152 2.091 -19.851 1.00 58.03 186 PRO A O 1
ATOM 1366 N N . ARG A 1 187 ? 3.469 2.644 -21.917 1.00 55.88 187 ARG A N 1
ATOM 1367 C CA . ARG A 1 187 ? 4.754 2.524 -22.622 1.00 55.88 187 ARG A CA 1
ATOM 1368 C C . ARG A 1 187 ? 5.304 3.868 -23.126 1.00 55.88 187 ARG A C 1
ATOM 1370 O O . ARG A 1 187 ? 6.346 3.872 -23.769 1.00 55.88 187 ARG A O 1
ATOM 1377 N N . SER A 1 188 ? 4.607 4.990 -22.922 1.00 56.97 188 SER A N 1
ATOM 1378 C CA . SER A 1 188 ? 5.157 6.294 -23.310 1.00 56.97 188 SER A CA 1
ATOM 1379 C C . SER A 1 188 ? 6.230 6.705 -22.308 1.00 56.97 188 SER A C 1
ATOM 1381 O O . SER A 1 188 ? 5.925 6.876 -21.128 1.00 56.97 188 SER A O 1
ATOM 1383 N N . GLU A 1 189 ? 7.470 6.856 -22.771 1.00 48.69 189 GLU A N 1
ATOM 1384 C CA . GLU A 1 189 ? 8.528 7.458 -21.962 1.00 48.69 189 GLU A CA 1
ATOM 1385 C C . GLU A 1 189 ? 8.176 8.907 -21.634 1.00 48.69 189 GLU A C 1
ATOM 1387 O O . GLU A 1 189 ? 7.601 9.600 -22.476 1.00 48.69 189 GLU A O 1
ATOM 1392 N N . SER A 1 190 ? 8.481 9.300 -20.389 1.00 52.62 190 SER A N 1
ATOM 1393 C CA . SER A 1 190 ? 8.388 10.650 -19.818 1.00 52.62 190 SER A CA 1
ATOM 1394 C C . SER A 1 190 ? 7.556 11.623 -20.657 1.00 52.62 190 SER A C 1
ATOM 1396 O O . SER A 1 190 ? 8.101 12.421 -21.421 1.00 52.62 190 SER A O 1
ATOM 1398 N N . SER A 1 191 ? 6.228 11.560 -20.537 1.00 55.44 191 SER A N 1
ATOM 1399 C CA . SER A 1 191 ? 5.400 12.621 -21.098 1.00 55.44 191 SER A CA 1
ATOM 1400 C C . SER A 1 191 ? 5.784 13.919 -20.394 1.00 55.44 191 SER A C 1
ATOM 1402 O O . SER A 1 191 ? 5.600 14.022 -19.179 1.00 55.44 191 SER A O 1
ATOM 1404 N N . GLU A 1 192 ? 6.322 14.893 -21.128 1.00 57.69 192 GLU A N 1
ATOM 1405 C CA . GLU A 1 192 ? 6.423 16.265 -20.639 1.00 57.69 192 GLU A CA 1
ATOM 1406 C C . GLU A 1 192 ? 4.999 16.732 -20.314 1.00 57.69 192 GLU A C 1
ATOM 1408 O O . GLU A 1 192 ? 4.195 17.029 -21.200 1.00 57.69 192 GLU A O 1
ATOM 1413 N N . PHE A 1 193 ? 4.638 16.693 -19.030 1.00 63.16 193 PHE A N 1
ATOM 1414 C CA . PHE A 1 193 ? 3.360 17.217 -18.575 1.00 63.16 193 PHE A CA 1
ATOM 1415 C C . PHE A 1 193 ? 3.356 18.725 -18.809 1.00 63.16 193 PHE A C 1
ATOM 1417 O O . PHE A 1 193 ? 4.380 19.396 -18.672 1.00 63.16 193 PHE A O 1
ATOM 1424 N N . SER A 1 194 ? 2.193 19.283 -19.150 1.00 69.31 194 SER A N 1
ATOM 1425 C CA . SER A 1 194 ? 2.071 20.736 -19.175 1.00 69.31 194 SER A CA 1
ATOM 1426 C C . SER A 1 194 ? 2.408 21.288 -17.786 1.00 69.31 194 SER A C 1
ATOM 1428 O O . SER A 1 194 ? 2.042 20.698 -16.766 1.00 69.31 194 SER A O 1
ATOM 1430 N N . SER A 1 195 ? 3.090 22.436 -17.733 1.00 75.75 195 SER A N 1
ATOM 1431 C CA . SER A 1 195 ? 3.486 23.028 -16.445 1.00 75.75 195 SER A CA 1
ATOM 1432 C C . SER A 1 195 ? 2.293 23.295 -15.513 1.00 75.75 195 SER A C 1
ATOM 1434 O O . SER A 1 195 ? 2.452 23.336 -14.295 1.00 75.75 195 SER A O 1
ATOM 1436 N N . ASP A 1 196 ? 1.084 23.426 -16.063 1.00 83.19 196 ASP A N 1
ATOM 1437 C CA . ASP A 1 196 ? -0.151 23.592 -15.296 1.00 83.19 196 ASP A CA 1
ATOM 1438 C C . ASP A 1 196 ? -0.643 22.277 -14.667 1.00 83.19 196 ASP A C 1
ATOM 1440 O O . ASP A 1 196 ? -1.080 22.283 -13.515 1.00 83.19 196 ASP A O 1
ATOM 1444 N N . LEU A 1 197 ? -0.515 21.141 -15.368 1.00 83.50 197 LEU A N 1
ATOM 1445 C CA . LEU A 1 197 ? -0.825 19.809 -14.827 1.00 83.50 197 LEU A CA 1
ATOM 1446 C C . LEU A 1 197 ? 0.094 19.445 -13.661 1.00 83.50 197 LEU A C 1
ATOM 1448 O O . LEU A 1 197 ? -0.358 18.896 -12.651 1.00 83.50 197 LEU A O 1
ATOM 1452 N N . GLU A 1 198 ? 1.378 19.766 -13.793 1.00 84.81 198 GLU A N 1
ATOM 1453 C CA . GLU A 1 198 ? 2.368 19.522 -12.749 1.00 84.81 198 GLU A CA 1
ATOM 1454 C C . GLU A 1 198 ? 2.069 20.360 -11.501 1.00 84.81 198 GLU A C 1
ATOM 1456 O O . GLU A 1 198 ? 1.936 19.807 -10.408 1.00 84.81 198 GLU A O 1
ATOM 1461 N N . LYS A 1 199 ? 1.851 21.675 -11.656 1.00 88.81 199 LYS A N 1
ATOM 1462 C CA . LYS A 1 199 ? 1.476 22.566 -10.542 1.00 88.81 199 LYS A CA 1
ATOM 1463 C C . LYS A 1 199 ? 0.203 22.105 -9.842 1.00 88.81 199 LYS A C 1
ATOM 1465 O O . LYS A 1 199 ? 0.147 22.123 -8.613 1.00 88.81 199 LYS A O 1
ATOM 1470 N N . LEU A 1 200 ? -0.807 21.680 -10.604 1.00 89.56 200 LEU A N 1
ATOM 1471 C CA . LEU A 1 200 ? -2.047 21.153 -10.041 1.00 89.56 200 LEU A CA 1
ATOM 1472 C C . LEU A 1 200 ? -1.789 19.874 -9.236 1.00 89.56 200 LEU A C 1
ATOM 1474 O O . LEU A 1 200 ? -2.263 19.759 -8.108 1.00 89.56 200 LEU A O 1
ATOM 1478 N N . SER A 1 201 ? -1.004 18.941 -9.780 1.00 90.88 201 SER A N 1
ATOM 1479 C CA . SER A 1 201 ? -0.659 17.679 -9.111 1.00 90.88 201 SER A CA 1
ATOM 1480 C C . SER A 1 201 ? 0.132 17.910 -7.821 1.00 90.88 201 SER A C 1
ATOM 1482 O O . SER A 1 201 ? -0.148 17.272 -6.807 1.00 90.88 201 SER A O 1
ATOM 1484 N N . VAL A 1 202 ? 1.069 18.865 -7.827 1.00 92.81 202 VAL A N 1
ATOM 1485 C CA . VAL A 1 202 ? 1.815 19.292 -6.631 1.00 92.81 202 VAL A CA 1
ATOM 1486 C C . VAL A 1 202 ? 0.887 19.953 -5.608 1.00 92.81 202 VAL A C 1
ATOM 1488 O O . VAL A 1 202 ? 0.967 19.658 -4.419 1.00 92.81 202 VAL A O 1
ATOM 1491 N N . GLY A 1 203 ? -0.038 20.811 -6.043 1.00 94.00 203 GLY A N 1
ATOM 1492 C CA . GLY A 1 203 ? -1.032 21.413 -5.152 1.00 94.00 203 GLY A CA 1
ATOM 1493 C C . GLY A 1 203 ? -1.915 20.361 -4.474 1.00 94.00 203 GLY A C 1
ATOM 1494 O O . GLY A 1 203 ? -2.099 20.390 -3.256 1.00 94.00 203 GLY A O 1
ATOM 1495 N N . VAL A 1 204 ? -2.407 19.390 -5.247 1.00 93.31 204 VAL A N 1
ATOM 1496 C CA . VAL A 1 204 ? -3.204 18.265 -4.738 1.00 93.31 204 VAL A CA 1
ATOM 1497 C C . VAL A 1 204 ? -2.394 17.407 -3.765 1.00 93.31 204 VAL A C 1
ATOM 1499 O O . VAL A 1 204 ? -2.909 17.065 -2.701 1.00 93.31 204 VAL A O 1
ATOM 1502 N N . SER A 1 205 ? -1.131 17.087 -4.069 1.00 94.44 205 SER A N 1
ATOM 1503 C CA . SER A 1 205 ? -0.297 16.264 -3.184 1.00 94.44 205 SER A CA 1
ATOM 1504 C C . SER A 1 205 ? -0.006 16.955 -1.848 1.00 94.44 205 SER A C 1
ATOM 1506 O O . SER A 1 205 ? -0.085 16.308 -0.805 1.00 94.44 205 SER A O 1
ATOM 1508 N N . ILE A 1 206 ? 0.235 18.272 -1.847 1.00 95.19 206 ILE A N 1
ATOM 1509 C CA . ILE A 1 206 ? 0.401 19.062 -0.617 1.00 95.19 206 ILE A CA 1
ATOM 1510 C C . ILE A 1 206 ? -0.873 19.012 0.229 1.00 95.19 206 ILE A C 1
ATOM 1512 O O . ILE A 1 206 ? -0.799 18.745 1.429 1.00 95.19 206 ILE A O 1
ATOM 1516 N N . ILE A 1 207 ? -2.042 19.234 -0.380 1.00 93.62 207 ILE A N 1
ATOM 1517 C CA . ILE A 1 207 ? -3.326 19.175 0.333 1.00 93.62 207 ILE A CA 1
ATOM 1518 C C . ILE A 1 207 ? -3.541 17.779 0.926 1.00 93.62 207 ILE A C 1
ATOM 1520 O O . ILE A 1 207 ? -3.866 17.670 2.105 1.00 93.62 207 ILE A O 1
ATOM 1524 N N . LEU A 1 208 ? -3.295 16.716 0.153 1.00 92.81 208 LEU A N 1
ATOM 1525 C CA . LEU A 1 208 ? -3.411 15.333 0.621 1.00 92.81 208 LEU A CA 1
ATOM 1526 C C . LEU A 1 208 ? -2.472 15.032 1.796 1.00 92.81 208 LEU A C 1
ATOM 1528 O O . LEU A 1 208 ? -2.905 14.418 2.770 1.00 92.81 208 LEU A O 1
ATOM 1532 N N . LEU A 1 209 ? -1.220 15.494 1.750 1.00 92.69 209 LEU A N 1
ATOM 1533 C CA . LEU A 1 209 ? -0.262 15.328 2.848 1.00 92.69 209 LEU A CA 1
ATOM 1534 C C . LEU A 1 209 ? -0.703 16.071 4.114 1.00 92.69 209 LEU A C 1
ATOM 1536 O O . LEU A 1 209 ? -0.613 15.516 5.209 1.00 92.69 209 LEU A O 1
ATOM 1540 N N . LEU A 1 210 ? -1.214 17.298 3.979 1.00 92.88 210 LEU A N 1
ATOM 1541 C CA . LEU A 1 210 ? -1.742 18.070 5.107 1.00 92.88 210 LEU A CA 1
ATOM 1542 C C . LEU A 1 210 ? -2.989 17.413 5.707 1.00 92.88 210 LEU A C 1
ATOM 1544 O O . LEU A 1 210 ? -3.089 17.291 6.928 1.00 92.88 210 LEU A O 1
ATOM 1548 N N . SER A 1 211 ? -3.921 16.954 4.868 1.00 90.38 211 SER A N 1
ATOM 1549 C CA . SER A 1 211 ? -5.109 16.220 5.310 1.00 90.38 211 SER A CA 1
ATOM 1550 C C . SER A 1 211 ? -4.740 14.908 6.001 1.00 90.38 211 SER A C 1
ATOM 1552 O O . SER A 1 211 ? -5.307 14.596 7.046 1.00 90.38 211 SER A O 1
ATOM 1554 N N . TYR A 1 212 ? -3.759 14.172 5.475 1.00 89.31 212 TYR A N 1
ATOM 1555 C CA . TYR A 1 212 ? -3.243 12.959 6.102 1.00 89.31 212 TYR A CA 1
ATOM 1556 C C . TYR A 1 212 ? -2.596 13.253 7.463 1.00 89.31 212 TYR A C 1
ATOM 1558 O O . TYR A 1 212 ? -2.930 12.600 8.448 1.00 89.31 212 TYR A O 1
ATOM 1566 N N . ALA A 1 213 ? -1.740 14.276 7.563 1.00 89.12 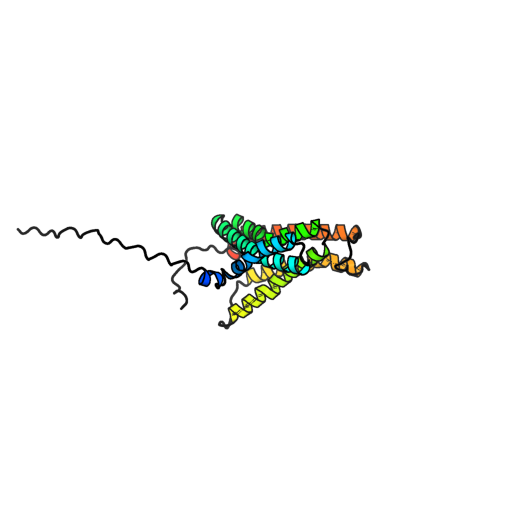213 ALA A N 1
ATOM 1567 C CA . ALA A 1 213 ? -1.125 14.673 8.830 1.00 89.12 213 ALA A CA 1
ATOM 1568 C C . ALA A 1 213 ? -2.174 15.112 9.868 1.00 89.12 213 ALA A C 1
ATOM 1570 O O . ALA A 1 213 ? -2.096 14.720 11.033 1.00 89.12 213 ALA A O 1
ATOM 1571 N N . ALA A 1 214 ? -3.188 15.875 9.450 1.00 88.88 214 ALA A N 1
ATOM 1572 C CA . ALA A 1 214 ? -4.305 16.255 10.309 1.00 88.88 214 ALA A CA 1
ATOM 1573 C C . ALA A 1 214 ? -5.116 15.031 10.770 1.00 88.88 214 ALA A C 1
ATOM 1575 O O . ALA A 1 214 ? -5.435 14.924 11.955 1.00 88.88 214 ALA A O 1
ATOM 1576 N N . GLY A 1 215 ? -5.397 14.085 9.867 1.00 85.62 215 GLY A N 1
ATOM 1577 C CA . GLY A 1 215 ? -6.057 12.815 10.181 1.00 85.62 215 GLY A CA 1
ATOM 1578 C C . GLY A 1 215 ? -5.246 11.950 11.149 1.00 85.62 215 GLY A C 1
ATOM 1579 O O . GLY A 1 215 ? -5.803 11.384 12.088 1.00 85.62 215 GLY A O 1
ATOM 1580 N N . LEU A 1 216 ? -3.922 11.921 10.995 1.00 84.56 216 LEU A N 1
ATOM 1581 C CA . LEU A 1 216 ? -3.018 11.213 11.896 1.00 84.56 216 LEU A CA 1
ATOM 1582 C C . LEU A 1 216 ? -3.008 11.845 13.296 1.00 84.56 216 LEU A C 1
ATOM 1584 O O . LEU A 1 216 ? -3.103 11.135 14.292 1.00 84.56 216 LEU A O 1
ATOM 1588 N N . ILE A 1 217 ? -2.961 13.179 13.394 1.00 85.12 217 ILE A N 1
ATOM 1589 C CA . ILE A 1 217 ? -3.082 13.892 14.678 1.00 85.12 217 ILE A CA 1
ATOM 1590 C C . ILE A 1 217 ? -4.448 13.618 15.317 1.00 85.12 217 ILE A C 1
ATOM 1592 O O . ILE A 1 217 ? -4.537 13.421 16.532 1.00 85.12 217 ILE A O 1
ATOM 1596 N N . PHE A 1 218 ? -5.509 13.587 14.509 1.00 84.31 218 PHE A N 1
ATOM 1597 C CA . PHE A 1 218 ? -6.853 13.280 14.976 1.00 84.31 218 PHE A CA 1
ATOM 1598 C C . PHE A 1 218 ? -6.936 11.868 15.573 1.00 84.31 218 PHE A C 1
ATOM 1600 O O . PHE A 1 218 ? -7.384 11.705 16.707 1.00 84.31 218 PHE A O 1
ATOM 1607 N N . SER A 1 219 ? -6.418 10.871 14.854 1.00 79.19 219 SER A N 1
ATOM 1608 C CA . SER A 1 219 ? -6.412 9.470 15.283 1.00 79.19 219 SER A CA 1
ATOM 1609 C C . SER A 1 219 ? -5.503 9.218 16.493 1.00 79.19 219 SER A C 1
ATOM 1611 O O . SER A 1 219 ? -5.917 8.543 17.430 1.00 79.19 219 SER A O 1
ATOM 1613 N N . LEU A 1 220 ? -4.291 9.786 16.525 1.00 78.44 220 LEU A N 1
ATOM 1614 C CA . LEU A 1 220 ? -3.300 9.481 17.566 1.00 78.44 220 LEU A CA 1
ATOM 1615 C C . LEU A 1 220 ? -3.418 10.347 18.824 1.00 78.44 220 LEU A C 1
ATOM 1617 O O . LEU A 1 220 ? -2.921 9.952 19.880 1.00 78.44 220 LEU A O 1
ATOM 1621 N N . ARG A 1 221 ? -4.014 11.544 18.729 1.00 79.44 221 ARG A N 1
ATOM 1622 C CA . ARG A 1 221 ? -4.041 12.508 19.840 1.00 79.44 221 ARG A CA 1
ATOM 1623 C C . ARG A 1 221 ? -5.445 12.871 20.292 1.00 79.44 221 ARG A C 1
ATOM 1625 O O . ARG A 1 221 ? -5.716 12.766 21.483 1.00 79.44 221 ARG A O 1
ATOM 1632 N N . THR A 1 222 ? -6.314 13.344 19.397 1.00 81.81 222 THR A N 1
ATOM 1633 C CA . THR A 1 222 ? -7.606 13.910 19.829 1.00 81.81 222 THR A CA 1
ATOM 1634 C C . THR A 1 222 ? -8.685 12.855 20.044 1.00 81.81 222 THR A C 1
ATOM 1636 O O . THR A 1 222 ? -9.509 13.038 20.930 1.00 81.81 222 THR A O 1
ATOM 1639 N N . HIS A 1 223 ? -8.670 11.759 19.281 1.00 80.50 223 HIS A N 1
ATOM 1640 C CA . HIS A 1 223 ? -9.675 10.689 19.341 1.00 80.50 223 HIS A CA 1
ATOM 1641 C C . HIS A 1 223 ? -9.030 9.310 19.514 1.00 80.50 223 HIS A C 1
ATOM 1643 O O . HIS A 1 223 ? -9.523 8.312 18.993 1.00 80.50 223 HIS A O 1
ATOM 1649 N N . LYS A 1 224 ? -7.923 9.247 20.263 1.00 76.00 224 LYS A N 1
ATOM 1650 C CA . LYS A 1 224 ? -7.174 8.007 20.508 1.00 76.00 224 LYS A CA 1
ATOM 1651 C C . LYS A 1 224 ? -8.058 6.865 21.024 1.00 76.00 224 LYS A C 1
ATOM 1653 O O . LYS A 1 224 ? -7.867 5.744 20.590 1.00 76.00 224 LYS A O 1
ATOM 1658 N N . ASP A 1 225 ? -9.067 7.149 21.849 1.00 72.31 225 ASP A N 1
ATOM 1659 C CA . ASP A 1 225 ? -9.915 6.116 22.462 1.00 72.31 225 ASP A CA 1
ATOM 1660 C C . ASP A 1 225 ? -10.861 5.455 21.438 1.00 72.31 225 ASP A C 1
ATOM 1662 O O . ASP A 1 225 ? -11.289 4.321 21.625 1.00 72.31 225 ASP A O 1
ATOM 1666 N N . LEU A 1 226 ? -11.151 6.141 20.324 1.00 71.31 226 LEU A N 1
ATOM 1667 C CA . LEU A 1 226 ? -11.958 5.612 19.220 1.00 71.31 226 LEU A CA 1
ATOM 1668 C C . LEU A 1 226 ? -11.126 4.764 18.240 1.00 71.31 226 LEU A C 1
ATOM 1670 O O . LEU A 1 226 ? -11.653 3.838 17.629 1.00 71.31 226 LEU A O 1
ATOM 1674 N N . PHE A 1 227 ? -9.842 5.095 18.061 1.00 68.19 227 PHE A N 1
ATOM 1675 C CA . PHE A 1 227 ? -8.972 4.486 17.039 1.00 68.19 227 PHE A CA 1
ATOM 1676 C C . PHE A 1 227 ? -7.904 3.541 17.597 1.00 68.19 227 PHE A C 1
ATOM 1678 O O . PHE A 1 227 ? -7.345 2.741 16.853 1.00 68.19 227 PHE A O 1
ATOM 1685 N N . ASN A 1 228 ? -7.608 3.640 18.886 1.00 64.50 228 ASN A N 1
ATOM 1686 C CA . ASN A 1 228 ? -6.660 2.810 19.608 1.00 64.50 228 ASN A CA 1
ATOM 1687 C C . ASN A 1 228 ? -7.228 2.538 21.011 1.00 64.50 228 ASN A C 1
ATOM 1689 O O . ASN A 1 228 ? -6.722 3.100 21.989 1.00 64.50 228 ASN A O 1
ATOM 1693 N N . PRO A 1 229 ? -8.332 1.765 21.107 1.00 59.62 229 PRO A N 1
ATOM 1694 C CA . PRO A 1 229 ? -8.886 1.392 22.399 1.00 59.62 229 PRO A CA 1
ATOM 1695 C C . PRO A 1 229 ? -7.770 0.739 23.211 1.00 59.62 229 PRO A C 1
ATOM 1697 O O . PRO A 1 229 ? -7.057 -0.131 22.702 1.00 59.62 229 PRO A O 1
ATOM 1700 N N . SER A 1 230 ? -7.570 1.199 24.445 1.00 45.94 230 SER A N 1
ATOM 1701 C CA . SER A 1 230 ? -6.625 0.555 25.342 1.00 45.94 230 SER A CA 1
ATOM 1702 C C . SER A 1 230 ? -7.006 -0.920 25.426 1.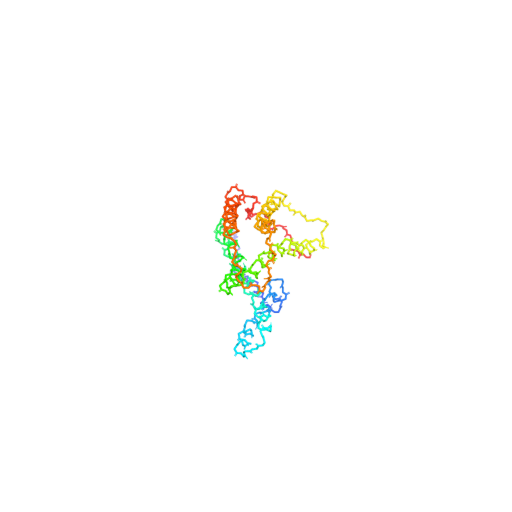00 45.94 230 SER A C 1
ATOM 1704 O O . SER A 1 230 ? -8.141 -1.267 25.750 1.00 45.94 230 SER A O 1
ATOM 1706 N N . HIS A 1 231 ? -6.053 -1.803 25.125 1.00 47.75 231 HIS A N 1
ATOM 1707 C CA . HIS A 1 231 ? -6.070 -3.159 25.658 1.00 47.75 231 HIS A CA 1
ATOM 1708 C C . HIS A 1 231 ? -5.855 -3.049 27.176 1.00 47.75 231 HIS A C 1
ATOM 1710 O O . HIS A 1 231 ? -4.816 -3.447 27.694 1.00 47.75 231 HIS A O 1
ATOM 1716 N N . ASP A 1 232 ? -6.794 -2.416 27.877 1.00 37.50 232 ASP A N 1
ATOM 1717 C CA . ASP A 1 232 ? -6.905 -2.570 29.311 1.00 37.50 232 ASP A CA 1
ATOM 1718 C C . ASP A 1 232 ? -7.367 -4.007 29.553 1.00 37.50 232 ASP A C 1
ATOM 1720 O O . ASP A 1 232 ? -8.169 -4.566 28.802 1.00 37.50 232 ASP A O 1
ATOM 1724 N N . GLU A 1 233 ? -6.758 -4.620 30.556 1.00 39.88 233 GLU A N 1
ATOM 1725 C CA . GLU A 1 233 ? -6.906 -6.002 30.993 1.00 39.88 233 GLU A CA 1
ATOM 1726 C C . GLU A 1 233 ? -8.342 -6.330 31.457 1.00 39.88 233 GLU A C 1
ATOM 1728 O O . GLU A 1 233 ? -8.567 -6.658 32.618 1.00 39.88 233 GLU A O 1
ATOM 1733 N N . GLU A 1 234 ? -9.335 -6.275 30.570 1.00 37.12 234 GLU A N 1
ATOM 1734 C CA . GLU A 1 234 ? -10.677 -6.792 30.831 1.00 37.12 234 GLU A CA 1
ATOM 1735 C C . GLU A 1 234 ? -10.872 -8.145 30.132 1.00 37.12 234 GLU A C 1
ATOM 1737 O O . GLU A 1 234 ? -11.279 -8.267 28.980 1.00 37.12 234 GLU A O 1
ATOM 1742 N N . ASP A 1 235 ? -10.561 -9.170 30.927 1.00 38.34 235 ASP A N 1
ATOM 1743 C CA . ASP A 1 235 ? -11.174 -10.496 30.934 1.00 38.34 235 ASP A CA 1
ATOM 1744 C C . ASP A 1 235 ? -10.796 -11.471 29.800 1.00 38.34 235 ASP A C 1
ATOM 1746 O O . ASP A 1 235 ? -11.570 -11.822 28.905 1.00 38.34 235 ASP A O 1
ATOM 1750 N N . HIS A 1 236 ? -9.612 -12.076 29.950 1.00 39.50 236 HIS A N 1
ATOM 1751 C CA . HIS A 1 236 ? -9.375 -13.462 29.532 1.00 39.50 236 HIS A CA 1
ATOM 1752 C C . HIS A 1 236 ? -10.249 -14.439 30.359 1.00 39.50 236 HIS A C 1
ATOM 1754 O O . HIS A 1 236 ? -9.740 -15.308 31.061 1.00 39.50 236 HIS A O 1
ATOM 1760 N N . GLY A 1 237 ? -11.572 -14.294 30.260 1.00 35.44 237 GLY A N 1
ATOM 1761 C CA . GLY A 1 237 ? -12.595 -15.243 30.711 1.00 35.44 237 GLY A CA 1
ATOM 1762 C C . GLY A 1 237 ? -13.339 -15.907 29.543 1.00 35.44 237 GLY A C 1
ATOM 1763 O O . GLY A 1 237 ? -14.264 -16.689 29.751 1.00 35.44 237 GLY A O 1
ATOM 1764 N N . GLY A 1 238 ? -12.956 -15.608 28.298 1.00 38.97 238 GLY A N 1
ATOM 1765 C CA . GLY A 1 238 ? -13.473 -16.282 27.109 1.00 38.97 238 GLY A CA 1
ATOM 1766 C C . GLY A 1 238 ? -12.722 -17.583 26.838 1.00 38.97 238 GLY A C 1
ATOM 1767 O O . GLY A 1 238 ? -11.545 -17.550 26.478 1.00 38.97 238 GLY A O 1
ATOM 1768 N N . GLU A 1 239 ? -13.410 -18.714 27.003 1.00 41.81 239 GLU A N 1
ATOM 1769 C CA . GLU A 1 239 ? -12.936 -20.058 26.651 1.00 41.81 239 GLU A CA 1
ATOM 1770 C C . GLU A 1 239 ? -12.215 -20.078 25.283 1.00 41.81 239 GLU A C 1
ATOM 1772 O O . GLU A 1 239 ? -12.722 -19.516 24.302 1.00 41.81 239 GLU A O 1
ATOM 1777 N N . PRO A 1 240 ? -11.041 -20.728 25.175 1.00 49.81 240 PRO A N 1
ATOM 1778 C CA . PRO A 1 240 ? -10.347 -20.866 23.907 1.00 49.81 240 PRO A CA 1
ATOM 1779 C C . PRO A 1 240 ? -11.208 -21.678 22.937 1.00 49.81 240 PRO A C 1
ATOM 1781 O O . PRO A 1 240 ? -11.642 -22.785 23.244 1.00 49.81 240 PRO A O 1
ATOM 1784 N N . TRP A 1 241 ? -11.429 -21.101 21.757 1.00 59.34 241 TRP A N 1
ATOM 1785 C CA . TRP A 1 241 ? -12.134 -21.677 20.614 1.00 59.34 241 TRP A CA 1
ATOM 1786 C C . TRP A 1 241 ? -11.893 -23.192 20.476 1.00 59.34 241 TRP A C 1
ATOM 1788 O O . TRP A 1 241 ? -10.801 -23.618 20.090 1.00 59.34 241 TRP A O 1
ATOM 1798 N N . THR A 1 242 ? -12.929 -23.979 20.775 1.00 45.41 242 THR A N 1
ATOM 1799 C CA . THR A 1 242 ? -13.065 -25.383 20.358 1.00 45.41 242 THR A CA 1
ATOM 1800 C C . THR A 1 242 ? -13.929 -25.485 19.107 1.00 45.41 242 THR A C 1
ATOM 1802 O O . THR A 1 242 ? -14.827 -24.632 18.914 1.00 45.41 242 THR A O 1
#

Foldseek 3Di:
DDDDDDDDDDPDPPPDDPPDPDDDLVVQCPDPLNVLVVLCVLVVVLVVCVVVVHDVVSSVVSVVSNLSSVLSVQQVVLQVVLVVPDQLVSLVSCVCSNCVSLVVVLVVCVVVQQVVVNVVSVVVVLCCVPPVVVVVCCVVVCPPPPDDDDDPVVVVVVVVLSVVLVVLQCVLVVVCVVVVHDDDDSPDGDDPDDPVSVVSNVVSVVVNVVSVVVVSCCCRPVPVCRNPPPPPPPDPPDDPDD

Radius of gyration: 26.5 Å; chains: 1; bounding box: 48×58×103 Å

pLDDT: mean 82.1, std 16.47, range [35.44, 97.81]

Sequence (242 aa):
MHSIYPEPCSLLGVTSAPPKPRFNLRRFLLSGDGWPYLLVPFIPIAIALELAHAEPTIIFVASALGVIPTAALMGRATEELAARSGPGIGGLLNVTFGNAPELIIAFFALNAGLQEVVKASLIGSILGNVLLVMGAAMFIGGRKRERQTFDRTAASAQSLMLLLAAVALVMPAVFQLVSGGGLPNPRSESSEFSSDLEKLSVGVSIILLLSYAAGLIFSLRTHKDLFNPSHDEEDHGGEPWT